Protein AF-A0A376Y5V0-F1 (afdb_monomer_lite)

Structure (mmCIF, N/CA/C/O backbone):
data_AF-A0A376Y5V0-F1
#
_entry.id   AF-A0A376Y5V0-F1
#
loop_
_atom_site.group_PDB
_atom_site.id
_atom_site.type_symbol
_atom_site.label_atom_id
_atom_site.label_alt_id
_atom_site.label_comp_id
_atom_site.label_asym_id
_atom_site.label_entity_id
_atom_site.label_seq_id
_atom_site.pdbx_PDB_ins_code
_atom_site.Cartn_x
_atom_site.Cartn_y
_atom_site.Cartn_z
_atom_site.occupancy
_atom_site.B_iso_or_equiv
_atom_site.auth_seq_id
_atom_site.auth_comp_id
_atom_site.auth_asym_id
_atom_site.auth_atom_id
_atom_site.pdbx_PDB_model_num
ATOM 1 N N . MET A 1 1 ? -28.216 -8.212 6.896 1.00 52.38 1 MET A N 1
ATOM 2 C CA . MET A 1 1 ? -26.825 -8.625 6.598 1.00 52.38 1 MET A CA 1
ATOM 3 C C . MET A 1 1 ? -26.675 -9.446 5.298 1.00 52.38 1 MET A C 1
ATOM 5 O O . MET A 1 1 ? -25.561 -9.556 4.817 1.00 52.38 1 MET A O 1
ATOM 9 N N . ILE A 1 2 ? -27.758 -9.952 4.674 1.00 58.16 2 ILE A N 1
ATOM 10 C CA . ILE A 1 2 ? -27.709 -10.877 3.510 1.00 58.16 2 ILE A CA 1
ATOM 11 C C . ILE A 1 2 ? -27.680 -10.172 2.126 1.00 58.16 2 ILE A C 1
ATOM 13 O O . ILE A 1 2 ? -27.242 -10.762 1.147 1.00 58.16 2 ILE A O 1
ATOM 17 N N . LYS A 1 3 ? -28.071 -8.892 2.012 1.00 62.06 3 LYS A N 1
ATOM 18 C CA . LYS A 1 3 ? -28.196 -8.199 0.705 1.00 62.06 3 LYS A CA 1
ATOM 19 C C . LYS A 1 3 ? -26.886 -8.013 -0.081 1.00 62.06 3 LYS A C 1
ATOM 21 O O . LYS A 1 3 ? -26.940 -7.923 -1.300 1.00 62.06 3 LYS A O 1
ATOM 26 N N . ASN A 1 4 ? -25.730 -7.990 0.587 1.00 74.38 4 ASN A N 1
ATOM 27 C CA . ASN A 1 4 ? -24.438 -7.729 -0.067 1.00 74.38 4 ASN A CA 1
ATOM 28 C C . ASN A 1 4 ? -23.647 -9.012 -0.371 1.00 74.38 4 ASN A C 1
ATOM 30 O O . ASN A 1 4 ? -22.600 -8.941 -1.009 1.00 74.38 4 ASN A O 1
ATOM 34 N N . LEU A 1 5 ? -24.133 -10.181 0.067 1.00 79.00 5 LEU A N 1
ATOM 35 C CA . LEU A 1 5 ? -23.497 -11.471 -0.207 1.00 79.00 5 LEU A CA 1
ATOM 36 C C . LEU A 1 5 ? -23.255 -11.726 -1.707 1.00 79.00 5 LEU A C 1
ATOM 38 O O . LEU A 1 5 ? -22.128 -12.079 -2.046 1.00 79.00 5 LEU A O 1
ATOM 42 N N . PRO A 1 6 ? -24.229 -11.507 -2.618 1.00 83.75 6 PRO A N 1
ATOM 43 C CA . PRO A 1 6 ? -24.003 -11.765 -4.040 1.00 83.75 6 PRO A CA 1
ATOM 44 C C . PRO A 1 6 ? -22.926 -10.851 -4.635 1.00 83.75 6 PRO A C 1
ATOM 46 O O . PRO A 1 6 ? -22.134 -11.299 -5.454 1.00 83.75 6 PRO A O 1
ATOM 49 N N . GLN A 1 7 ? -22.833 -9.596 -4.181 1.00 83.44 7 GLN A N 1
ATOM 50 C CA . GLN A 1 7 ? -21.782 -8.671 -4.619 1.00 83.44 7 GLN A CA 1
ATOM 51 C C . GLN A 1 7 ? -20.401 -9.098 -4.114 1.00 83.44 7 GLN A C 1
ATOM 53 O O . GLN A 1 7 ? -19.433 -9.040 -4.862 1.00 83.44 7 GLN A O 1
ATOM 58 N N . ILE A 1 8 ? -20.308 -9.556 -2.861 1.00 81.88 8 ILE A N 1
ATOM 59 C CA . ILE A 1 8 ? -19.053 -10.062 -2.290 1.00 81.88 8 ILE A CA 1
ATOM 60 C C . ILE A 1 8 ? -18.588 -11.298 -3.064 1.00 81.88 8 ILE A C 1
ATOM 62 O O . ILE A 1 8 ? -17.424 -11.371 -3.446 1.00 81.88 8 ILE A O 1
ATOM 66 N N . VAL A 1 9 ? -19.489 -12.247 -3.329 1.00 86.06 9 VAL A N 1
ATOM 67 C CA . VAL A 1 9 ? -19.171 -13.454 -4.103 1.00 86.06 9 VAL A CA 1
ATOM 68 C C . VAL A 1 9 ? -18.741 -13.085 -5.522 1.00 86.06 9 VAL A C 1
ATOM 70 O O . VAL A 1 9 ? -17.706 -13.562 -5.974 1.00 86.06 9 VAL A O 1
ATOM 73 N N . LEU A 1 10 ? -19.462 -12.177 -6.188 1.00 88.06 10 LEU A N 1
ATOM 74 C CA . LEU A 1 10 ? -19.106 -11.711 -7.528 1.00 88.06 10 LEU A CA 1
ATOM 75 C C . LEU A 1 10 ? -17.705 -11.088 -7.562 1.00 88.06 10 LEU A C 1
ATOM 77 O O . LEU A 1 10 ? -16.908 -11.446 -8.419 1.00 88.06 10 LEU A O 1
ATOM 81 N N . LEU A 1 11 ? -17.377 -10.202 -6.617 1.00 85.69 11 LEU A N 1
ATOM 82 C CA . LEU A 1 11 ? -16.057 -9.567 -6.547 1.00 85.69 11 LEU A CA 1
ATOM 83 C C . LEU A 1 11 ? -14.933 -10.581 -6.302 1.00 85.69 11 LEU A C 1
ATOM 85 O O . LEU A 1 11 ? -13.867 -10.455 -6.897 1.00 85.69 11 LEU A O 1
ATOM 89 N N . ASN A 1 12 ? -15.170 -11.603 -5.475 1.00 86.44 12 ASN A N 1
ATOM 90 C CA . ASN A 1 12 ? -14.199 -12.679 -5.265 1.00 86.44 12 ASN A CA 1
ATOM 91 C C . ASN A 1 12 ? -14.027 -13.542 -6.523 1.00 86.44 12 ASN A C 1
ATOM 93 O O . ASN A 1 12 ? -12.897 -13.869 -6.871 1.00 86.44 12 ASN A O 1
ATOM 97 N N . ILE A 1 13 ? -15.115 -13.870 -7.230 1.00 88.50 13 ILE A N 1
ATOM 98 C CA . ILE A 1 13 ? -15.054 -14.614 -8.499 1.00 88.50 13 ILE A CA 1
ATOM 99 C C . ILE A 1 13 ? -14.297 -13.805 -9.551 1.00 88.50 13 ILE A C 1
ATOM 101 O O . ILE A 1 13 ? -13.434 -14.356 -10.223 1.00 88.50 13 ILE A O 1
ATOM 105 N N . VAL A 1 14 ? -14.573 -12.505 -9.672 1.00 87.81 14 VAL A N 1
ATOM 106 C CA . VAL A 1 14 ? -13.859 -11.613 -10.597 1.00 87.81 14 VAL A CA 1
ATOM 107 C C . VAL A 1 14 ? -12.377 -11.533 -10.235 1.00 87.81 14 VAL A C 1
ATOM 109 O O . VAL A 1 14 ? -11.536 -11.662 -11.118 1.00 87.81 14 VAL A O 1
ATOM 112 N N . GLY A 1 15 ? -12.043 -11.381 -8.951 1.00 82.19 15 GLY A N 1
ATOM 113 C CA . GLY A 1 15 ? -10.654 -11.377 -8.487 1.00 82.19 15 GLY A CA 1
ATOM 114 C C . GLY A 1 15 ? -9.932 -12.694 -8.782 1.00 82.19 15 GLY A C 1
ATOM 115 O O . GLY A 1 15 ? -8.805 -12.681 -9.271 1.00 82.19 15 GLY A O 1
ATOM 116 N N . LEU A 1 16 ? -10.597 -13.829 -8.558 1.00 84.75 16 LEU A N 1
ATOM 117 C CA . LEU A 1 16 ? -10.055 -15.149 -8.870 1.00 84.75 16 LEU A CA 1
ATOM 118 C C . LEU A 1 16 ? -9.886 -15.342 -10.381 1.00 84.75 16 LEU A C 1
ATOM 120 O O . LEU A 1 16 ? -8.850 -15.827 -10.817 1.00 84.75 16 LEU A O 1
ATOM 124 N N . ALA A 1 17 ? -10.869 -14.933 -11.182 1.00 84.69 17 ALA A N 1
ATOM 125 C CA . ALA A 1 17 ? -10.801 -15.006 -12.636 1.00 84.69 17 ALA A CA 1
ATOM 126 C C . ALA A 1 17 ? -9.653 -14.148 -13.183 1.00 84.69 17 ALA A C 1
ATOM 128 O O . ALA A 1 17 ? -8.903 -14.619 -14.033 1.00 84.69 17 ALA A O 1
ATOM 129 N N . LEU A 1 18 ? -9.464 -12.934 -12.654 1.00 84.31 18 LEU A N 1
ATOM 130 C CA . LEU A 1 18 ? -8.342 -12.064 -13.006 1.00 84.31 18 LEU A CA 1
ATOM 131 C C . LEU A 1 18 ? -7.006 -12.730 -12.649 1.00 84.31 18 LEU A C 1
ATOM 133 O O . LEU A 1 18 ? -6.134 -12.845 -13.508 1.00 84.31 18 LEU A O 1
ATOM 137 N N . PHE A 1 19 ? -6.872 -13.235 -11.419 1.00 79.81 19 PHE A N 1
ATOM 138 C CA . PHE A 1 19 ? -5.666 -13.929 -10.966 1.00 79.81 19 PHE A CA 1
ATOM 139 C C . PHE A 1 19 ? -5.343 -15.148 -11.840 1.00 79.81 19 PHE A C 1
ATOM 141 O O . PHE A 1 19 ? -4.220 -15.290 -12.315 1.00 79.81 19 PHE A O 1
ATOM 148 N N . LEU A 1 20 ? -6.332 -15.999 -12.117 1.00 80.06 20 LEU A N 1
ATOM 149 C CA . LEU A 1 20 ? -6.159 -17.192 -12.945 1.00 80.06 20 LEU A CA 1
ATOM 150 C C . LEU A 1 20 ? -5.883 -16.849 -14.415 1.00 80.06 20 LEU A C 1
ATOM 152 O O . LEU A 1 20 ? -5.096 -17.546 -15.052 1.00 80.06 20 LEU A O 1
ATOM 156 N N . SER A 1 21 ? -6.459 -15.761 -14.941 1.00 80.69 21 SER A N 1
ATOM 157 C CA . SER A 1 21 ? -6.176 -15.281 -16.302 1.00 80.69 21 SER A CA 1
ATOM 158 C C . SER A 1 21 ? -4.718 -14.866 -16.492 1.00 80.69 21 SER A C 1
ATOM 160 O O . SER A 1 21 ? -4.204 -14.936 -17.603 1.00 80.69 21 SER A O 1
ATOM 162 N N . TRP A 1 22 ? -4.056 -14.446 -15.414 1.00 74.38 22 TRP A N 1
ATOM 163 C CA . TRP A 1 22 ? -2.639 -14.101 -15.406 1.00 74.38 22 TRP A CA 1
ATOM 164 C C . TRP A 1 22 ? -1.744 -15.297 -15.043 1.00 74.38 22 TRP A C 1
ATOM 166 O O . TRP A 1 22 ? -0.650 -15.437 -15.586 1.00 74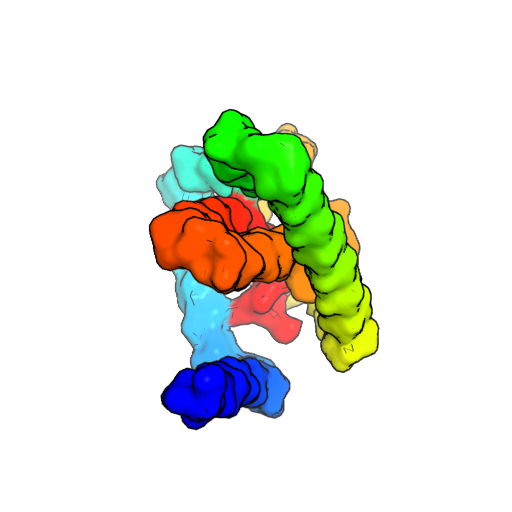.38 22 TRP A O 1
ATOM 176 N N . TYR A 1 23 ? -2.206 -16.175 -14.146 1.00 74.12 23 TYR A N 1
ATOM 177 C CA . TYR A 1 23 ? -1.402 -17.262 -13.580 1.00 74.12 23 TYR A CA 1
ATOM 178 C C . TYR A 1 23 ? -1.352 -18.537 -14.438 1.00 74.12 23 TYR A C 1
ATOM 180 O O . TYR A 1 23 ? -0.320 -19.198 -14.482 1.00 74.12 23 TYR A O 1
ATOM 188 N N . ILE A 1 24 ? -2.455 -18.911 -15.095 1.00 72.94 24 ILE A N 1
ATOM 189 C CA . ILE A 1 24 ? -2.557 -20.172 -15.855 1.00 72.94 24 ILE A CA 1
ATOM 190 C C . ILE A 1 24 ? -1.787 -20.141 -17.190 1.00 72.94 24 ILE A C 1
ATOM 192 O O . ILE A 1 24 ? -1.183 -21.161 -17.536 1.00 72.94 24 ILE A O 1
ATOM 196 N N . PRO A 1 25 ? -1.811 -19.052 -17.988 1.00 74.19 25 PRO A N 1
ATOM 197 C CA . PRO A 1 25 ? -1.153 -19.056 -19.290 1.00 74.19 25 PRO A CA 1
ATOM 198 C C . PRO A 1 25 ? 0.368 -19.186 -19.182 1.00 74.19 25 PRO A C 1
ATOM 200 O O . PRO A 1 25 ? 1.011 -18.517 -18.372 1.00 74.19 25 PRO A O 1
ATOM 203 N N . VAL A 1 26 ? 0.954 -19.994 -20.068 1.00 66.38 26 VAL A N 1
ATOM 204 C CA . VAL A 1 26 ? 2.411 -20.074 -20.239 1.00 66.38 26 VAL A CA 1
ATOM 205 C C . VAL A 1 26 ? 2.943 -18.676 -20.582 1.00 66.38 26 VAL A C 1
ATOM 207 O O . VAL A 1 26 ? 2.419 -18.021 -21.484 1.00 66.38 26 VAL A O 1
ATOM 210 N N . ASN A 1 27 ? 3.961 -18.213 -19.851 1.00 62.16 27 ASN A N 1
ATOM 211 C CA . ASN A 1 27 ? 4.548 -16.871 -19.972 1.00 62.16 27 ASN A CA 1
ATOM 212 C C . ASN A 1 27 ? 3.538 -15.717 -19.802 1.00 62.16 27 ASN A C 1
ATOM 214 O O . ASN A 1 27 ? 3.664 -14.704 -20.477 1.00 62.16 27 ASN A O 1
ATOM 218 N N . HIS A 1 28 ? 2.505 -15.869 -18.964 1.00 66.81 28 HIS A N 1
ATOM 219 C CA . HIS A 1 28 ? 1.471 -14.846 -18.712 1.00 66.81 28 HIS A CA 1
ATOM 220 C C . HIS A 1 28 ? 0.595 -14.457 -19.919 1.00 66.81 28 HIS A C 1
ATOM 222 O O . HIS A 1 28 ? -0.292 -13.609 -19.794 1.00 66.81 28 HIS A O 1
ATOM 228 N N . GLY A 1 29 ? 0.767 -15.118 -21.070 1.00 75.88 29 GLY A N 1
ATOM 229 C CA . GLY A 1 29 ? -0.105 -15.007 -22.239 1.00 75.88 29 GLY A CA 1
ATOM 230 C C . GLY A 1 29 ? -0.345 -13.564 -22.689 1.00 75.88 29 GLY A C 1
ATOM 231 O O . GLY A 1 29 ? 0.573 -12.875 -23.120 1.00 75.88 29 GLY A O 1
ATOM 232 N N . PHE A 1 30 ? -1.600 -13.118 -22.596 1.00 76.38 30 PHE A N 1
ATOM 233 C CA . PHE A 1 30 ? -2.049 -11.781 -23.004 1.00 76.38 30 PHE A CA 1
ATOM 234 C C . PHE A 1 30 ? -1.394 -10.633 -22.217 1.00 76.38 30 PHE A C 1
ATOM 236 O O . PHE A 1 30 ? -1.273 -9.529 -22.742 1.00 76.38 30 PHE A O 1
ATOM 243 N N . TRP A 1 31 ? -0.970 -10.879 -20.976 1.00 74.50 31 TRP A N 1
ATOM 244 C CA . TRP A 1 31 ? -0.418 -9.841 -20.104 1.00 74.50 31 TRP A CA 1
ATOM 245 C C . TRP A 1 31 ? 1.031 -9.483 -20.454 1.00 74.50 31 TRP A C 1
ATOM 247 O O . TRP A 1 31 ? 1.404 -8.320 -20.366 1.00 74.50 31 TRP A O 1
ATOM 257 N N . LEU A 1 32 ? 1.811 -10.441 -20.964 1.00 73.06 32 LEU A N 1
ATOM 258 C CA . LEU A 1 32 ? 3.229 -10.261 -21.291 1.00 73.06 32 LEU A CA 1
ATOM 259 C C . LEU A 1 32 ? 3.541 -9.078 -22.232 1.00 73.06 32 LEU A C 1
ATOM 261 O O . LEU A 1 32 ? 4.442 -8.307 -21.910 1.00 73.06 32 LEU A O 1
ATOM 265 N N . PRO A 1 33 ? 2.858 -8.891 -23.381 1.00 74.31 33 PRO A N 1
ATOM 266 C CA . PRO A 1 33 ? 3.137 -7.747 -24.251 1.00 74.31 33 PRO A CA 1
ATOM 267 C C . PRO A 1 33 ? 2.779 -6.407 -23.596 1.00 74.31 33 PRO A C 1
ATOM 269 O O . PRO A 1 33 ? 3.519 -5.444 -23.749 1.00 74.31 33 PRO A O 1
ATOM 272 N N . ILE A 1 34 ? 1.695 -6.352 -22.816 1.00 75.50 34 ILE A N 1
ATOM 273 C CA . ILE A 1 34 ? 1.289 -5.144 -22.081 1.00 75.50 34 ILE A CA 1
ATOM 274 C C . ILE A 1 34 ? 2.358 -4.787 -21.043 1.00 75.50 34 ILE A C 1
ATOM 276 O O . ILE A 1 34 ? 2.785 -3.638 -20.942 1.00 75.50 34 ILE A O 1
ATOM 280 N N . ASP A 1 35 ? 2.812 -5.793 -20.305 1.00 68.88 35 ASP A N 1
ATOM 281 C CA . ASP A 1 35 ? 3.829 -5.669 -19.271 1.00 68.88 35 ASP A CA 1
ATOM 282 C C . ASP A 1 35 ? 5.176 -5.203 -19.863 1.00 68.88 35 ASP A C 1
ATOM 284 O O . ASP A 1 35 ? 5.823 -4.296 -19.327 1.00 68.88 35 ASP A O 1
ATOM 288 N N . ALA A 1 36 ? 5.565 -5.758 -21.015 1.00 68.94 36 ALA A N 1
ATOM 289 C CA . ALA A 1 36 ? 6.771 -5.373 -21.742 1.00 68.94 36 ALA A CA 1
ATOM 290 C C . ALA A 1 36 ? 6.694 -3.944 -22.307 1.00 68.94 36 ALA A C 1
ATOM 292 O O . ALA A 1 36 ? 7.648 -3.179 -22.162 1.00 68.94 36 ALA A O 1
ATOM 293 N N . ASP A 1 37 ? 5.570 -3.548 -22.905 1.00 73.75 37 ASP A N 1
ATOM 294 C CA . ASP A 1 37 ? 5.390 -2.201 -23.461 1.00 73.75 37 ASP A CA 1
ATOM 295 C C . ASP A 1 37 ? 5.453 -1.125 -22.371 1.00 73.75 37 ASP A C 1
ATOM 297 O O . ASP A 1 37 ? 6.117 -0.096 -22.533 1.00 73.75 37 ASP A O 1
ATOM 301 N N . ILE A 1 38 ? 4.819 -1.384 -21.222 1.00 73.81 38 ILE A N 1
ATOM 302 C CA . ILE A 1 38 ? 4.912 -0.518 -20.043 1.00 73.81 38 ILE A CA 1
ATOM 303 C C . ILE A 1 38 ? 6.373 -0.414 -19.585 1.00 73.81 38 ILE A C 1
ATOM 305 O O . ILE A 1 38 ? 6.857 0.690 -19.318 1.00 73.81 38 ILE A O 1
ATOM 309 N N . PHE A 1 39 ? 7.096 -1.538 -19.536 1.00 66.69 39 PHE A N 1
ATOM 310 C CA . PHE A 1 39 ? 8.507 -1.554 -19.156 1.00 66.69 39 PHE A CA 1
ATOM 311 C C . PHE A 1 39 ? 9.367 -0.703 -20.095 1.00 66.69 39 PHE A C 1
ATOM 313 O O . PHE A 1 39 ? 10.085 0.183 -19.626 1.00 66.69 39 PHE A O 1
ATOM 320 N N . TYR A 1 40 ? 9.283 -0.920 -21.407 1.00 67.75 40 TYR A N 1
ATOM 321 C CA . TYR A 1 40 ? 10.092 -0.177 -22.372 1.00 67.75 40 TYR A CA 1
ATOM 322 C C . TYR A 1 40 ? 9.756 1.316 -22.380 1.00 67.75 40 TYR A C 1
ATOM 324 O O . TYR A 1 40 ? 10.672 2.140 -22.446 1.00 67.75 40 TYR A O 1
ATOM 332 N N . PHE A 1 41 ? 8.478 1.679 -22.227 1.00 74.12 41 PHE A N 1
ATOM 333 C CA . PHE A 1 41 ? 8.051 3.073 -22.122 1.00 74.12 41 PHE A CA 1
ATOM 334 C C . PHE A 1 41 ? 8.735 3.793 -20.953 1.00 74.12 41 PHE A C 1
ATOM 336 O O . PHE A 1 41 ? 9.339 4.852 -21.137 1.00 74.12 41 PHE A O 1
ATOM 343 N N . PHE A 1 42 ? 8.692 3.216 -19.748 1.00 68.88 42 PHE A N 1
ATOM 344 C CA . PHE A 1 42 ? 9.330 3.831 -18.583 1.00 68.88 42 PHE A CA 1
ATOM 345 C C . PHE A 1 42 ? 10.860 3.725 -18.624 1.00 68.88 42 PHE A C 1
ATOM 347 O O . PHE A 1 42 ? 11.536 4.664 -18.198 1.00 68.88 42 PHE A O 1
ATOM 354 N N . ASN A 1 43 ? 11.424 2.646 -19.180 1.00 67.19 43 ASN A N 1
ATOM 355 C CA . ASN A 1 43 ? 12.874 2.479 -19.295 1.00 67.19 43 ASN A CA 1
ATOM 356 C C . ASN A 1 43 ? 13.505 3.531 -20.221 1.00 67.19 43 ASN A C 1
ATOM 358 O O . ASN A 1 43 ? 14.533 4.109 -19.873 1.00 67.19 43 ASN A O 1
ATOM 362 N N . GLN A 1 44 ? 12.859 3.862 -21.342 1.00 71.69 44 GLN A N 1
ATOM 363 C CA . GLN A 1 44 ? 13.311 4.953 -22.213 1.00 71.69 44 GLN A CA 1
ATOM 364 C C . GLN A 1 44 ? 13.245 6.314 -21.500 1.00 71.69 44 GLN A C 1
ATOM 366 O O . GLN A 1 44 ? 14.183 7.111 -21.578 1.00 71.69 44 GLN A O 1
ATOM 371 N N . LYS A 1 45 ? 12.192 6.560 -20.708 1.00 70.06 45 LYS A N 1
ATOM 372 C CA . LYS A 1 45 ? 12.033 7.814 -19.950 1.00 70.06 45 LYS A CA 1
ATOM 373 C C . LYS A 1 45 ? 13.094 8.027 -18.867 1.00 70.06 45 LYS A C 1
ATOM 375 O O . LYS A 1 45 ? 13.364 9.181 -18.527 1.00 70.06 45 LYS A O 1
ATOM 380 N N . LEU A 1 46 ? 13.720 6.961 -18.354 1.00 64.06 46 LEU A N 1
ATOM 381 C CA . LEU A 1 46 ? 14.851 7.063 -17.416 1.00 64.06 46 LEU A CA 1
ATOM 382 C C . LEU A 1 46 ? 16.060 7.767 -18.038 1.00 64.06 46 LEU A C 1
ATOM 384 O O . LEU A 1 46 ? 16.748 8.514 -17.346 1.00 64.06 46 LEU A O 1
ATOM 388 N N . VAL A 1 47 ? 16.303 7.555 -19.333 1.00 64.12 47 VAL A N 1
ATOM 389 C CA . VAL A 1 47 ? 17.437 8.153 -20.051 1.00 64.12 47 VAL A CA 1
ATOM 390 C C . VAL A 1 47 ? 17.091 9.552 -20.563 1.00 64.12 47 VAL A C 1
ATOM 392 O O . VAL A 1 47 ? 17.935 10.447 -20.550 1.00 64.12 47 VAL A O 1
ATOM 395 N N . GLU A 1 48 ? 15.838 9.774 -20.964 1.00 71.75 48 GLU A N 1
ATOM 396 C CA . GLU A 1 48 ? 15.388 11.059 -21.511 1.00 71.75 48 GLU A CA 1
ATOM 397 C C . GLU A 1 48 ? 15.272 12.175 -20.460 1.00 71.75 48 GLU A C 1
ATOM 399 O O . GLU A 1 48 ? 15.441 13.351 -20.786 1.00 71.75 48 GLU A O 1
ATOM 404 N N . SER A 1 49 ? 14.973 11.843 -19.198 1.00 71.38 49 SER A N 1
ATOM 405 C CA . SER A 1 49 ? 14.698 12.842 -18.162 1.00 71.38 49 SER A CA 1
ATOM 406 C C . SER A 1 49 ? 15.517 12.613 -16.899 1.00 71.38 49 SER A C 1
ATOM 408 O O . SER A 1 49 ? 15.232 11.730 -16.091 1.00 71.38 49 SER A O 1
ATOM 410 N N . LYS A 1 50 ? 16.474 13.516 -16.650 1.00 69.25 50 LYS A N 1
ATOM 411 C CA . LYS A 1 50 ? 17.222 13.557 -15.382 1.00 69.25 50 LYS A CA 1
ATOM 412 C C . LYS A 1 50 ? 16.304 13.741 -14.170 1.00 69.25 50 LYS A C 1
ATOM 414 O O . LYS A 1 50 ? 16.595 13.202 -13.109 1.00 69.25 50 LYS A O 1
ATOM 419 N N . ALA A 1 51 ? 15.201 14.479 -14.316 1.00 70.81 51 ALA A N 1
ATOM 420 C CA . ALA A 1 51 ? 14.228 14.662 -13.240 1.00 70.81 51 ALA A CA 1
ATOM 421 C C . ALA A 1 51 ? 13.495 13.353 -12.916 1.00 70.81 51 ALA A C 1
ATOM 423 O O . ALA A 1 51 ? 13.310 13.030 -11.746 1.00 70.81 51 ALA A O 1
ATOM 424 N N . PHE A 1 52 ? 13.131 12.577 -13.942 1.00 66.81 52 PHE A N 1
ATOM 425 C CA . PHE A 1 52 ? 12.526 11.261 -13.759 1.00 66.81 52 PHE A CA 1
ATOM 426 C C . PHE A 1 52 ? 13.525 10.275 -13.145 1.00 66.81 52 PHE A C 1
ATOM 428 O O . PHE A 1 52 ? 13.188 9.606 -12.178 1.00 66.81 52 PHE A O 1
ATOM 435 N N . LEU A 1 53 ? 14.779 10.265 -13.609 1.00 65.75 53 LEU A N 1
ATOM 436 C CA . LEU A 1 53 ? 15.854 9.451 -13.035 1.00 65.75 53 LEU A CA 1
ATOM 437 C C . LEU A 1 53 ? 16.071 9.730 -11.536 1.00 65.75 53 LEU A C 1
ATOM 439 O O . LEU A 1 53 ? 16.138 8.798 -10.738 1.00 65.75 53 LEU A O 1
ATOM 443 N N . TRP A 1 54 ? 16.143 11.006 -11.141 1.00 64.31 54 TRP A N 1
ATOM 444 C CA . TRP A 1 54 ? 16.281 11.398 -9.734 1.00 64.31 54 TRP A CA 1
ATOM 445 C C . TRP A 1 54 ? 15.045 11.065 -8.900 1.00 64.31 54 TRP A C 1
ATOM 447 O O . TRP A 1 54 ? 15.194 10.636 -7.757 1.00 64.31 54 TRP A O 1
ATOM 457 N N . LEU A 1 55 ? 13.843 11.229 -9.463 1.00 67.44 55 LEU A N 1
ATOM 458 C CA . LEU A 1 55 ? 12.604 10.796 -8.821 1.00 67.44 55 LEU A CA 1
ATOM 459 C C . LEU A 1 55 ? 12.677 9.296 -8.543 1.00 67.44 55 LEU A C 1
ATOM 461 O O . LEU A 1 55 ? 12.549 8.915 -7.385 1.00 67.44 55 LEU A O 1
ATOM 465 N N . VAL A 1 56 ? 12.984 8.484 -9.562 1.00 64.69 56 VAL A N 1
ATOM 466 C CA . VAL A 1 56 ? 13.115 7.026 -9.448 1.00 64.69 56 VAL A CA 1
ATOM 467 C C . VAL A 1 56 ? 14.159 6.632 -8.399 1.00 64.69 56 VAL A C 1
ATOM 469 O O . VAL A 1 56 ? 13.875 5.798 -7.538 1.00 64.69 56 VAL A O 1
ATOM 472 N N . ALA A 1 57 ? 15.336 7.260 -8.409 1.00 63.53 57 ALA A N 1
ATOM 473 C CA . ALA A 1 57 ? 16.399 6.987 -7.443 1.00 63.53 57 ALA A CA 1
ATOM 474 C C . ALA A 1 57 ? 16.001 7.342 -5.997 1.00 63.53 57 ALA A C 1
ATOM 476 O O . ALA A 1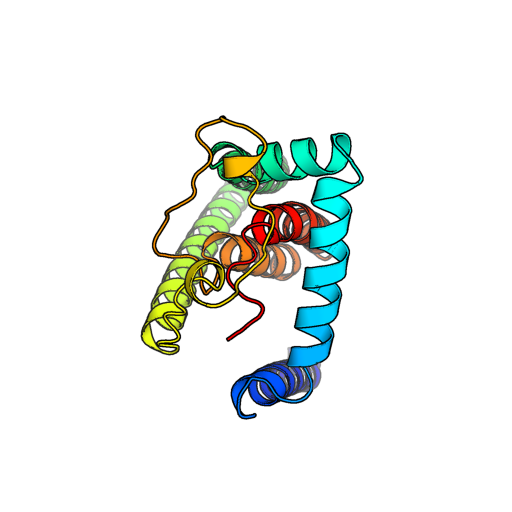 57 ? 16.309 6.590 -5.071 1.00 63.53 57 ALA A O 1
ATOM 477 N N . LEU A 1 58 ? 15.292 8.458 -5.792 1.00 63.09 58 LEU A N 1
ATOM 478 C CA . LEU A 1 58 ? 14.805 8.876 -4.475 1.00 63.09 58 LEU A CA 1
ATOM 479 C C . LEU A 1 58 ? 13.705 7.939 -3.957 1.00 63.09 58 LEU A C 1
ATOM 481 O O . LEU A 1 58 ? 13.709 7.566 -2.784 1.00 63.09 58 LEU A O 1
ATOM 485 N N . THR A 1 59 ? 12.789 7.542 -4.839 1.00 60.94 59 THR A N 1
ATOM 486 C CA . THR A 1 59 ? 11.689 6.620 -4.537 1.00 60.94 59 THR A CA 1
ATOM 487 C C . THR A 1 59 ? 12.144 5.185 -4.282 1.00 60.94 59 THR A C 1
ATOM 489 O O . THR A 1 59 ? 11.494 4.466 -3.529 1.00 60.94 59 THR A O 1
ATOM 492 N N . ASN A 1 60 ? 13.284 4.778 -4.849 1.00 61.09 60 ASN A N 1
ATOM 493 C CA . ASN A 1 60 ? 13.879 3.450 -4.669 1.00 61.09 60 ASN A CA 1
ATOM 494 C C . ASN A 1 60 ? 14.820 3.369 -3.442 1.00 61.09 60 ASN A C 1
ATOM 496 O O . ASN A 1 60 ? 15.709 2.519 -3.356 1.00 61.09 60 ASN A O 1
ATOM 500 N N . ASN A 1 61 ? 14.671 4.284 -2.480 1.00 60.12 61 ASN A N 1
ATOM 501 C CA . ASN A 1 61 ? 15.428 4.273 -1.233 1.00 60.12 61 ASN A CA 1
ATOM 502 C C . ASN A 1 61 ? 14.610 3.609 -0.116 1.00 60.12 61 ASN A C 1
ATOM 504 O O . ASN A 1 61 ? 13.463 3.972 0.117 1.00 60.12 61 ASN A O 1
ATOM 508 N N . ARG A 1 62 ? 15.234 2.719 0.668 1.00 58.06 62 ARG A N 1
ATOM 509 C CA . ARG A 1 62 ? 14.630 2.065 1.846 1.00 58.06 62 ARG A CA 1
ATOM 510 C C . ARG A 1 62 ? 14.062 3.055 2.876 1.00 58.06 62 ARG A C 1
ATOM 512 O O . ARG A 1 62 ? 13.168 2.716 3.645 1.00 58.06 62 ARG A O 1
ATOM 519 N N . ALA A 1 63 ? 14.577 4.284 2.917 1.00 60.41 63 ALA A N 1
ATOM 520 C CA . ALA A 1 63 ? 14.017 5.352 3.745 1.00 60.41 63 ALA A CA 1
ATOM 521 C C . ALA A 1 63 ? 12.608 5.785 3.285 1.00 60.41 63 ALA A C 1
ATOM 523 O O . ALA A 1 63 ? 11.774 6.135 4.120 1.00 60.41 63 ALA A O 1
ATOM 524 N N . PHE A 1 64 ? 12.325 5.709 1.980 1.00 64.94 64 PHE A N 1
ATOM 525 C CA . PHE A 1 64 ? 11.017 6.007 1.397 1.00 64.94 64 PHE A CA 1
ATOM 526 C C . PHE A 1 64 ? 9.958 4.973 1.814 1.00 64.94 64 PHE A C 1
ATOM 528 O O . PHE A 1 64 ? 8.802 5.330 2.048 1.00 64.94 64 PHE A O 1
ATOM 535 N N . ASP A 1 65 ? 10.365 3.722 2.057 1.00 66.00 65 ASP A N 1
ATOM 536 C CA . ASP A 1 65 ? 9.495 2.696 2.652 1.00 66.00 65 ASP A CA 1
ATOM 537 C C . ASP A 1 65 ? 9.022 3.121 4.052 1.00 66.00 65 ASP A C 1
ATOM 539 O O . ASP A 1 65 ? 7.849 2.971 4.401 1.00 66.00 65 ASP A O 1
ATOM 543 N N . GLY A 1 66 ? 9.906 3.746 4.837 1.00 71.19 66 GLY A N 1
ATOM 544 C CA . GLY A 1 66 ? 9.569 4.332 6.136 1.00 71.19 66 GLY A CA 1
ATOM 545 C C . GLY A 1 66 ? 8.551 5.473 6.034 1.00 71.19 66 GLY A C 1
ATOM 546 O O . GLY A 1 66 ? 7.679 5.598 6.895 1.00 71.19 66 GLY A O 1
ATOM 547 N N . CYS A 1 67 ? 8.592 6.267 4.959 1.00 78.38 67 CYS A N 1
ATOM 548 C CA . CYS A 1 67 ? 7.606 7.321 4.715 1.00 78.38 67 CYS A CA 1
ATOM 549 C C . CYS A 1 67 ? 6.192 6.756 4.525 1.00 78.38 67 CYS A C 1
ATOM 551 O O . CYS A 1 67 ? 5.232 7.364 5.002 1.00 78.38 67 CYS A O 1
ATOM 553 N N . SER A 1 68 ? 6.053 5.584 3.898 1.00 77.62 68 SER A N 1
ATOM 554 C CA . SER A 1 68 ? 4.749 4.927 3.731 1.00 77.62 68 SER A CA 1
ATOM 555 C C . SER A 1 68 ? 4.147 4.493 5.077 1.00 77.62 68 SER A C 1
ATOM 557 O O . SER A 1 68 ? 2.982 4.781 5.358 1.00 77.62 68 SER A O 1
ATOM 559 N N . LEU A 1 69 ? 4.963 3.916 5.971 1.00 80.94 69 LEU A N 1
ATOM 560 C CA . LEU A 1 69 ? 4.551 3.545 7.329 1.00 80.94 69 LEU A CA 1
ATOM 561 C C . LEU A 1 69 ? 4.172 4.770 8.163 1.00 80.94 69 LEU A C 1
ATOM 563 O O . LEU A 1 69 ? 3.172 4.743 8.882 1.00 80.94 69 LEU A O 1
ATOM 567 N N . LEU A 1 70 ? 4.933 5.861 8.042 1.00 85.12 70 LEU A N 1
ATOM 568 C CA . LEU A 1 70 ? 4.591 7.130 8.681 1.00 85.12 70 LEU A CA 1
ATOM 569 C C . LEU A 1 70 ? 3.260 7.674 8.154 1.00 85.12 70 LEU A C 1
ATOM 571 O O . LEU A 1 70 ? 2.426 8.091 8.952 1.00 85.12 70 LEU A O 1
ATOM 575 N N . ALA A 1 71 ? 3.017 7.628 6.841 1.00 87.00 71 ALA A N 1
ATOM 576 C CA . ALA A 1 71 ? 1.757 8.071 6.244 1.00 87.00 71 ALA A CA 1
ATOM 577 C C . ALA A 1 71 ? 0.556 7.251 6.749 1.00 87.00 71 ALA A C 1
ATOM 579 O O . ALA A 1 71 ? -0.460 7.824 7.152 1.00 87.00 71 ALA A O 1
ATOM 580 N N . MET A 1 72 ? 0.690 5.923 6.807 1.00 88.38 72 MET A N 1
ATOM 581 C CA . MET A 1 72 ? -0.321 5.032 7.389 1.00 88.38 72 MET A CA 1
ATOM 582 C C . MET A 1 72 ? -0.567 5.357 8.868 1.00 88.38 72 MET A C 1
ATOM 584 O O . MET A 1 72 ? -1.714 5.515 9.294 1.00 88.38 72 MET A O 1
ATOM 588 N N . GLY A 1 73 ? 0.512 5.501 9.643 1.00 88.56 73 GLY A N 1
ATOM 589 C CA . GLY A 1 73 ? 0.465 5.821 11.065 1.00 88.56 73 GLY A CA 1
ATOM 590 C C . GLY A 1 73 ? -0.198 7.168 11.340 1.00 88.56 73 GLY A C 1
ATOM 591 O O . GLY A 1 73 ? -1.046 7.255 12.224 1.00 88.56 73 GLY A O 1
ATOM 592 N N . MET A 1 74 ? 0.108 8.201 10.550 1.00 91.81 74 MET A N 1
ATOM 593 C CA . MET A 1 74 ? -0.524 9.520 10.648 1.00 91.81 74 MET A CA 1
ATOM 594 C C . MET A 1 74 ? -2.020 9.463 10.336 1.00 91.81 74 MET A C 1
ATOM 596 O O . MET A 1 74 ? -2.813 10.075 11.054 1.00 91.81 74 MET A O 1
ATOM 600 N N . LEU A 1 75 ? -2.428 8.697 9.317 1.00 90.50 75 LEU A N 1
ATOM 601 C CA . LEU A 1 75 ? -3.845 8.517 9.002 1.00 90.50 75 LEU A CA 1
ATOM 602 C C . LEU A 1 75 ? -4.582 7.849 10.172 1.00 90.50 75 LEU A C 1
ATOM 604 O O . LEU A 1 75 ? -5.621 8.345 10.607 1.00 90.50 75 LEU A O 1
ATOM 608 N N . MET A 1 76 ? -4.020 6.773 10.733 1.00 91.19 76 MET A N 1
ATOM 609 C CA . MET A 1 76 ? -4.592 6.096 11.903 1.00 91.19 76 MET A CA 1
ATOM 610 C C . MET A 1 76 ? -4.601 6.983 13.153 1.00 91.19 76 MET A C 1
ATOM 612 O O . MET A 1 76 ? -5.591 6.999 13.887 1.00 91.19 76 MET A O 1
ATOM 616 N N . LEU A 1 77 ? -3.538 7.759 13.379 1.00 90.69 77 LEU A N 1
ATOM 617 C CA . LEU A 1 77 ? -3.441 8.711 14.483 1.00 90.69 77 LEU A CA 1
ATOM 618 C C . LEU A 1 77 ? -4.512 9.802 14.367 1.00 90.69 77 LEU A C 1
ATOM 620 O O . LEU A 1 77 ? -5.130 10.161 15.367 1.00 90.69 77 LEU A O 1
ATOM 624 N N . GLY A 1 78 ? -4.796 10.276 13.151 1.00 91.31 78 GLY A N 1
ATOM 625 C CA . GLY A 1 78 ? -5.863 11.239 12.886 1.00 91.31 78 GLY A CA 1
ATOM 626 C C . GLY A 1 78 ? -7.250 10.742 13.311 1.00 91.31 78 GLY A C 1
ATOM 627 O O . GLY A 1 78 ? -8.057 11.533 13.801 1.00 91.31 78 GLY A O 1
ATOM 628 N N . PHE A 1 79 ? -7.522 9.439 13.184 1.00 91.19 79 PHE A N 1
ATOM 629 C CA . PHE A 1 79 ? -8.736 8.824 13.732 1.00 91.19 79 PHE A CA 1
ATOM 630 C C . PHE A 1 79 ? -8.647 8.618 15.246 1.00 91.19 79 PHE A C 1
ATOM 632 O O . PHE A 1 79 ? -9.607 8.886 15.961 1.00 91.19 79 PHE A O 1
ATOM 639 N N . TRP A 1 80 ? -7.488 8.196 15.750 1.00 91.88 80 TRP A N 1
ATOM 640 C CA . TRP A 1 80 ? -7.271 7.947 17.174 1.00 91.88 80 TRP A CA 1
ATOM 641 C C . TRP A 1 80 ? -7.445 9.207 18.035 1.00 91.88 80 TRP A C 1
ATOM 643 O O . TRP A 1 80 ? -8.078 9.153 19.091 1.00 91.88 80 TRP A O 1
ATOM 653 N N . LEU A 1 81 ? -6.938 10.355 17.574 1.00 91.56 81 LEU A N 1
ATOM 654 C CA . LEU A 1 81 ? -7.032 11.632 18.290 1.00 91.56 81 LEU A CA 1
ATOM 655 C C . LEU A 1 81 ? -8.483 12.103 18.468 1.00 91.56 81 LEU A C 1
ATOM 657 O O . LEU A 1 81 ? -8.792 12.725 19.482 1.00 91.56 81 LEU A O 1
ATOM 661 N N . LYS A 1 82 ? -9.368 11.767 17.521 1.00 90.56 82 LYS A N 1
ATOM 662 C CA . LYS A 1 82 ? -10.792 12.145 17.524 1.00 90.56 82 LYS A CA 1
ATOM 663 C C . LYS A 1 82 ? -11.671 11.239 18.393 1.00 90.56 82 LYS A C 1
ATOM 665 O O . LYS A 1 82 ? -12.835 11.558 18.604 1.00 90.56 82 LYS A O 1
ATOM 670 N N . GLU A 1 83 ? -11.137 10.121 18.878 1.00 91.06 83 GLU A N 1
ATOM 671 C CA . GLU A 1 83 ? -11.898 9.087 19.581 1.00 91.06 83 GLU A CA 1
ATOM 672 C C . GLU A 1 83 ? -11.731 9.121 21.105 1.00 91.06 83 GLU A C 1
ATOM 674 O O . GLU A 1 83 ? -10.709 9.561 21.642 1.00 91.06 83 GLU A O 1
ATOM 679 N N . ASN A 1 84 ? -12.724 8.566 21.806 1.00 91.38 84 ASN A N 1
ATOM 680 C CA . ASN A 1 84 ? -12.712 8.374 23.262 1.00 91.38 84 ASN A CA 1
ATOM 681 C C . ASN A 1 84 ? -11.863 7.155 23.669 1.00 91.38 84 ASN A C 1
ATOM 683 O O . ASN A 1 84 ? -11.506 6.326 22.833 1.00 91.38 84 ASN A O 1
ATOM 687 N N . ALA A 1 85 ? -11.574 6.974 24.966 1.00 88.75 85 ALA A N 1
ATOM 688 C CA . ALA A 1 85 ? -10.728 5.871 25.453 1.00 88.75 85 ALA A CA 1
ATOM 689 C C . ALA A 1 85 ? -11.133 4.461 24.941 1.00 88.75 85 ALA A C 1
ATOM 691 O O . ALA A 1 85 ? -10.239 3.708 24.541 1.00 88.75 85 ALA A O 1
ATOM 692 N N . PRO A 1 86 ? -12.429 4.087 24.857 1.00 90.38 86 PRO A N 1
ATOM 693 C CA . PRO A 1 86 ? -12.834 2.820 24.243 1.00 90.38 86 PRO A CA 1
ATOM 694 C C . PRO A 1 86 ? -12.602 2.771 22.723 1.00 90.38 86 PRO A C 1
ATOM 696 O O . PRO A 1 86 ? -12.164 1.744 22.206 1.00 90.38 86 PRO A O 1
ATOM 699 N N . GLY A 1 87 ? -12.858 3.870 22.003 1.00 88.75 87 GLY A N 1
ATOM 700 C CA . GLY A 1 87 ? -12.637 3.979 20.554 1.00 88.75 87 GLY A CA 1
ATOM 701 C C . GLY A 1 87 ? -11.155 3.892 20.188 1.00 88.75 87 GLY A C 1
ATOM 702 O O . GLY A 1 87 ? -10.766 3.123 19.313 1.00 88.75 87 GLY A O 1
ATOM 703 N N . ARG A 1 88 ? -10.299 4.560 20.965 1.00 91.38 88 ARG A N 1
ATOM 704 C CA . ARG A 1 88 ? -8.835 4.482 20.868 1.00 91.38 88 ARG A CA 1
ATOM 705 C C . ARG A 1 88 ? -8.315 3.051 20.994 1.00 91.38 88 ARG A C 1
ATOM 707 O O . ARG A 1 88 ? -7.505 2.626 20.174 1.00 91.38 88 ARG A O 1
ATOM 714 N N . ARG A 1 89 ? -8.814 2.280 21.971 1.00 90.62 89 ARG A N 1
ATOM 715 C CA . ARG A 1 89 ? -8.465 0.852 22.122 1.00 90.62 89 ARG A CA 1
ATOM 716 C C . ARG A 1 89 ? -8.886 0.035 20.902 1.00 90.62 89 ARG A C 1
ATOM 718 O O . ARG A 1 89 ? -8.108 -0.791 20.438 1.00 90.62 89 ARG A O 1
ATOM 725 N N . ARG A 1 90 ? -10.081 0.285 20.353 1.00 89.50 90 ARG A N 1
ATOM 726 C CA . ARG A 1 90 ? -10.559 -0.397 19.137 1.00 89.50 90 ARG A CA 1
ATOM 727 C C . ARG A 1 90 ? -9.653 -0.125 17.940 1.00 89.50 90 ARG A C 1
ATOM 729 O O . ARG A 1 90 ? -9.303 -1.072 17.250 1.00 89.50 90 ARG A O 1
ATOM 736 N N . ILE A 1 91 ? -9.237 1.123 17.728 1.00 91.94 91 ILE A N 1
ATOM 737 C CA . ILE A 1 91 ? -8.334 1.495 16.626 1.00 91.94 91 ILE A CA 1
ATOM 738 C C . ILE A 1 91 ? -6.986 0.777 16.754 1.00 91.94 91 ILE A C 1
ATOM 740 O O . ILE A 1 91 ? -6.488 0.239 15.768 1.00 91.94 91 ILE A O 1
ATOM 744 N N . VAL A 1 92 ? -6.424 0.707 17.965 1.00 91.06 92 VAL A N 1
ATOM 745 C CA . VAL A 1 92 ? -5.171 -0.026 18.217 1.00 91.06 92 VAL A CA 1
ATOM 746 C C . VAL A 1 92 ? -5.332 -1.520 17.927 1.00 91.06 92 VAL A C 1
ATOM 748 O O . VAL A 1 92 ? -4.503 -2.097 17.230 1.00 91.06 92 VAL A O 1
ATOM 751 N N . ILE A 1 93 ? -6.418 -2.142 18.399 1.00 92.44 93 ILE A N 1
ATOM 752 C CA . ILE A 1 93 ? -6.705 -3.560 18.130 1.00 92.44 93 ILE A CA 1
ATOM 753 C C . ILE A 1 93 ? -6.888 -3.799 16.627 1.00 92.44 93 ILE A C 1
ATOM 755 O O . ILE A 1 93 ? -6.344 -4.764 16.102 1.00 92.44 93 ILE A O 1
ATOM 759 N N . MET A 1 94 ? -7.602 -2.919 15.917 1.00 91.12 94 MET A N 1
ATOM 760 C CA . MET A 1 94 ? -7.756 -3.013 14.461 1.00 91.12 94 MET A CA 1
ATOM 761 C C . MET A 1 94 ? -6.408 -2.923 13.744 1.00 91.12 94 MET A C 1
ATOM 763 O O . MET A 1 94 ? -6.156 -3.727 12.852 1.00 91.12 94 MET A O 1
ATOM 767 N N . GLY A 1 95 ? -5.534 -1.999 14.154 1.00 88.81 95 GLY A N 1
ATOM 768 C CA . GLY A 1 95 ? -4.176 -1.898 13.616 1.00 88.81 95 GLY A CA 1
ATOM 769 C C . GLY A 1 95 ? -3.363 -3.168 13.851 1.00 88.81 95 GLY A C 1
ATOM 770 O O . GLY A 1 95 ? -2.713 -3.663 12.937 1.00 88.81 95 GLY A O 1
ATOM 771 N N . LEU A 1 96 ? -3.457 -3.753 15.045 1.00 89.94 96 LEU A N 1
ATOM 772 C CA . LEU A 1 96 ? -2.771 -5.000 15.377 1.00 89.94 96 LEU A CA 1
ATOM 773 C C . LEU A 1 96 ? -3.304 -6.188 14.562 1.00 89.94 96 LEU A C 1
ATOM 775 O O . LEU A 1 96 ? -2.519 -6.949 14.004 1.00 89.94 96 LEU A O 1
ATOM 779 N N . VAL A 1 97 ? -4.627 -6.326 14.437 1.00 93.31 97 VAL A N 1
ATOM 780 C CA . VAL A 1 97 ? -5.261 -7.368 13.609 1.00 93.31 97 VAL A CA 1
ATOM 781 C C . VAL A 1 97 ? -4.872 -7.210 12.143 1.00 93.31 97 VAL A C 1
ATOM 783 O O . VAL A 1 97 ? -4.579 -8.200 11.477 1.00 93.31 97 VAL A O 1
ATOM 786 N N . MET A 1 98 ? -4.834 -5.979 11.639 1.00 92.38 98 MET A N 1
ATOM 787 C CA . MET A 1 98 ? -4.391 -5.687 10.282 1.00 92.38 98 MET A CA 1
ATOM 788 C C . MET A 1 98 ? -2.934 -6.105 10.067 1.00 92.38 98 MET A C 1
ATOM 790 O O . MET A 1 98 ? -2.654 -6.779 9.081 1.00 92.38 98 MET A O 1
ATOM 794 N N . LEU A 1 99 ? -2.023 -5.760 10.985 1.00 86.88 99 LEU A N 1
ATOM 795 C CA . LEU A 1 99 ? -0.617 -6.166 10.898 1.00 86.88 99 LEU A CA 1
ATOM 796 C C . LEU A 1 99 ? -0.476 -7.690 10.911 1.00 86.88 99 LEU A C 1
ATOM 798 O O . LEU A 1 99 ? 0.199 -8.240 10.048 1.00 86.88 99 LEU A O 1
ATOM 802 N N . LEU A 1 100 ? -1.161 -8.382 11.826 1.00 88.06 100 LEU A N 1
ATOM 803 C CA . LEU A 1 100 ? -1.173 -9.848 11.855 1.00 88.06 100 LEU A CA 1
ATOM 804 C C . LEU A 1 100 ? -1.710 -10.440 10.548 1.00 88.06 100 LEU A C 1
ATOM 806 O O . LEU A 1 100 ? -1.118 -11.371 10.012 1.00 88.06 100 LEU A O 1
ATOM 810 N N . THR A 1 101 ? -2.796 -9.878 10.012 1.00 86.88 101 THR A N 1
ATOM 811 C CA . THR A 1 101 ? -3.378 -10.303 8.730 1.00 86.88 101 THR A CA 1
ATOM 812 C C . THR A 1 101 ? -2.376 -10.117 7.597 1.00 86.88 101 THR A C 1
ATOM 814 O O . THR A 1 101 ? -2.197 -11.020 6.787 1.00 86.88 101 THR A O 1
ATOM 817 N N . ALA A 1 102 ? -1.683 -8.978 7.564 1.00 82.94 102 ALA A N 1
ATOM 818 C CA . ALA 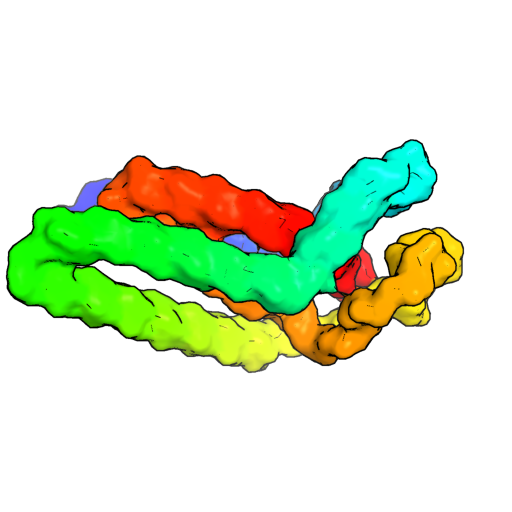A 1 102 ? -0.668 -8.694 6.563 1.00 82.94 102 ALA A CA 1
ATOM 819 C C . ALA A 1 102 ? 0.509 -9.668 6.639 1.00 82.94 102 ALA A C 1
ATOM 821 O O . ALA A 1 102 ? 0.904 -10.201 5.609 1.00 82.94 102 ALA A O 1
ATOM 822 N N . VAL A 1 103 ? 1.016 -9.969 7.840 1.00 82.81 103 VAL A N 1
ATOM 823 C CA . VAL A 1 103 ? 2.087 -10.961 8.011 1.00 82.81 103 VAL A CA 1
ATOM 824 C C . VAL A 1 103 ? 1.621 -12.346 7.573 1.00 82.81 103 VAL A C 1
ATOM 826 O O . VAL A 1 103 ? 2.301 -12.986 6.783 1.00 82.81 103 VAL A O 1
ATOM 829 N N . VAL A 1 104 ? 0.459 -12.812 8.034 1.00 85.19 104 VAL A N 1
ATOM 830 C CA . VAL A 1 104 ? -0.045 -14.148 7.680 1.00 85.19 104 VAL A CA 1
ATOM 831 C C . VAL A 1 104 ? -0.253 -14.279 6.174 1.00 85.19 104 VAL A C 1
ATOM 833 O O . VAL A 1 104 ? 0.206 -15.255 5.587 1.00 85.19 104 VAL A O 1
ATOM 836 N N . LEU A 1 105 ? -0.896 -13.299 5.535 1.00 82.38 105 LEU A N 1
ATOM 837 C CA . LEU A 1 105 ? -1.091 -13.311 4.086 1.00 82.38 105 LEU A CA 1
ATOM 838 C C . LEU A 1 105 ? 0.238 -13.233 3.333 1.00 82.38 105 LEU A C 1
ATOM 840 O O . LEU A 1 105 ? 0.380 -13.919 2.326 1.00 82.38 105 LEU A O 1
ATOM 844 N N . ASN A 1 106 ? 1.217 -12.477 3.840 1.00 76.75 106 ASN A N 1
ATOM 845 C CA . ASN A 1 106 ? 2.545 -12.424 3.238 1.00 76.75 106 ASN A CA 1
ATOM 846 C C . ASN A 1 106 ? 3.250 -13.778 3.278 1.00 76.75 106 ASN A C 1
ATOM 848 O O . ASN A 1 106 ? 3.672 -14.293 2.245 1.00 76.75 106 ASN A O 1
ATOM 852 N N . GLN A 1 107 ? 3.294 -14.402 4.455 1.00 77.56 107 GLN A N 1
ATOM 853 C CA . GLN A 1 107 ? 3.919 -15.710 4.623 1.00 77.56 107 GLN A CA 1
ATOM 854 C C . GLN A 1 107 ? 3.210 -16.782 3.788 1.00 77.56 107 GLN A C 1
ATOM 856 O O . GLN A 1 107 ? 3.871 -17.609 3.165 1.00 77.56 107 GLN A O 1
ATOM 861 N N . LEU A 1 108 ? 1.873 -16.767 3.742 1.00 77.44 108 LEU A N 1
ATOM 862 C CA . LEU A 1 108 ? 1.097 -17.692 2.914 1.00 77.44 108 LEU A CA 1
ATOM 863 C C . LEU A 1 108 ? 1.321 -17.446 1.422 1.00 77.44 108 LEU A C 1
ATOM 865 O O . LEU A 1 108 ? 1.469 -18.408 0.678 1.00 77.44 108 LEU A O 1
ATOM 869 N N . GLY A 1 109 ? 1.387 -16.187 0.984 1.00 70.12 109 GLY A N 1
ATOM 870 C CA . GLY A 1 109 ? 1.698 -15.832 -0.398 1.00 70.12 109 GLY A CA 1
ATOM 871 C C . GLY A 1 109 ? 3.065 -16.364 -0.820 1.00 70.12 109 GLY A C 1
ATOM 872 O O . GLY A 1 109 ? 3.166 -17.052 -1.832 1.00 70.12 109 GLY A O 1
ATOM 873 N N . GLN A 1 110 ? 4.093 -16.136 -0.001 1.00 67.38 110 GLN A N 1
ATOM 874 C CA . GLN A 1 110 ? 5.445 -16.643 -0.248 1.00 67.38 110 GLN A CA 1
ATOM 875 C C . GLN A 1 110 ? 5.527 -18.181 -0.202 1.00 67.38 110 GLN A C 1
ATOM 877 O O . GLN A 1 110 ? 6.292 -18.781 -0.955 1.00 67.38 110 GLN A O 1
ATOM 882 N N . ALA A 1 111 ? 4.748 -18.834 0.666 1.00 69.38 111 ALA A N 1
ATOM 883 C CA . ALA A 1 111 ? 4.759 -20.290 0.819 1.00 69.38 111 ALA A CA 1
ATOM 884 C C . ALA A 1 111 ? 3.961 -21.032 -0.269 1.00 69.38 111 ALA A C 1
ATOM 886 O O . ALA A 1 111 ? 4.372 -22.107 -0.701 1.00 69.38 111 ALA A O 1
ATOM 887 N N . LEU A 1 112 ? 2.816 -20.488 -0.695 1.00 64.44 112 LEU A N 1
ATOM 888 C CA . LEU A 1 112 ? 1.898 -21.129 -1.647 1.00 64.44 112 LEU A CA 1
ATOM 889 C C . LEU A 1 112 ? 2.216 -20.791 -3.105 1.00 64.44 112 LEU A C 1
ATOM 891 O O . LEU A 1 112 ? 1.872 -21.564 -3.996 1.00 64.44 112 LEU A O 1
ATOM 895 N N . ILE A 1 113 ? 2.868 -19.654 -3.354 1.00 57.53 113 ILE A N 1
ATOM 896 C CA . ILE A 1 113 ? 3.272 -19.210 -4.687 1.00 57.53 113 ILE A CA 1
ATOM 897 C C . ILE A 1 113 ? 4.808 -19.209 -4.721 1.00 57.53 113 ILE A C 1
ATOM 899 O O . ILE A 1 113 ? 5.426 -18.167 -4.504 1.00 57.53 113 ILE A O 1
ATOM 903 N N . PRO A 1 114 ? 5.462 -20.358 -4.994 1.00 48.44 114 PRO A N 1
ATOM 904 C CA . PRO A 1 114 ? 6.919 -20.469 -5.051 1.00 48.44 114 PRO A CA 1
ATOM 905 C C . PRO A 1 114 ? 7.457 -19.901 -6.373 1.00 48.44 114 PRO A C 1
ATOM 907 O O . PRO A 1 114 ? 8.230 -20.533 -7.087 1.00 48.44 114 PRO A O 1
ATOM 910 N N . VAL A 1 115 ? 7.038 -18.691 -6.728 1.00 48.81 115 VAL A N 1
ATOM 911 C CA . VAL A 1 115 ? 7.533 -17.956 -7.888 1.00 48.81 115 VAL A CA 1
ATOM 912 C C . VAL A 1 115 ? 8.707 -17.102 -7.407 1.00 48.81 115 VAL A C 1
ATOM 914 O O . VAL A 1 115 ? 8.629 -15.882 -7.298 1.00 48.81 115 VAL A O 1
ATOM 917 N N . LYS A 1 116 ? 9.823 -17.762 -7.068 1.00 43.62 116 LYS A N 1
ATOM 918 C CA . LYS A 1 116 ? 11.112 -17.086 -6.867 1.00 43.62 116 LYS A CA 1
ATOM 919 C C . LYS A 1 116 ? 11.662 -16.696 -8.238 1.00 43.62 116 LYS A C 1
ATOM 921 O O . LYS A 1 116 ? 12.423 -17.449 -8.838 1.00 43.62 116 LYS A O 1
ATOM 926 N N . ARG A 1 117 ? 11.244 -15.540 -8.757 1.00 45.28 117 ARG A N 1
ATOM 927 C CA . ARG A 1 117 ? 11.776 -15.001 -10.017 1.00 45.28 117 ARG A CA 1
ATOM 928 C C . ARG A 1 117 ? 13.175 -14.447 -9.776 1.00 45.28 117 ARG A C 1
ATOM 930 O O . ARG A 1 117 ? 13.369 -13.564 -8.943 1.00 45.28 117 ARG A O 1
ATOM 937 N N . ALA A 1 118 ? 14.155 -14.978 -10.499 1.00 39.28 118 ALA A N 1
ATOM 938 C CA . ALA A 1 118 ? 15.444 -14.318 -10.646 1.00 39.28 118 ALA A CA 1
ATOM 939 C C . ALA A 1 118 ? 15.264 -13.051 -11.503 1.00 39.28 118 ALA A C 1
ATOM 941 O O . ALA A 1 118 ? 14.469 -13.042 -12.439 1.00 39.28 118 ALA A O 1
ATOM 942 N N . SER A 1 119 ? 15.980 -11.979 -11.152 1.00 39.22 119 SER A N 1
ATOM 943 C CA . SER A 1 119 ? 15.817 -10.649 -11.753 1.00 39.22 119 SER A CA 1
ATOM 944 C C . SER A 1 119 ? 16.065 -10.647 -13.275 1.00 39.22 119 SER A C 1
ATOM 946 O O . SER A 1 119 ? 17.058 -11.237 -13.708 1.00 39.22 119 SER A O 1
ATOM 948 N N . PRO A 1 120 ? 15.282 -9.905 -14.085 1.00 37.19 120 PRO A N 1
ATOM 949 C CA . PRO A 1 120 ? 15.494 -9.791 -15.535 1.00 37.19 120 PRO A CA 1
ATOM 950 C C . PRO A 1 120 ? 16.815 -9.094 -15.922 1.00 37.19 120 PRO A C 1
ATOM 952 O O . PRO A 1 120 ? 17.276 -9.175 -17.057 1.00 37.19 120 PRO A O 1
ATOM 955 N N . THR A 1 121 ? 17.494 -8.470 -14.956 1.00 37.84 121 THR A N 1
ATOM 956 C CA . THR A 1 121 ? 18.874 -7.964 -15.074 1.00 37.84 121 THR A CA 1
ATOM 957 C C . THR A 1 121 ? 19.913 -9.077 -15.314 1.00 37.84 121 THR A C 1
ATOM 959 O O . THR A 1 121 ? 21.074 -8.777 -15.586 1.00 37.84 121 THR A O 1
ATOM 962 N N . LEU A 1 122 ? 19.525 -10.352 -15.182 1.00 38.72 122 LEU A N 1
ATOM 963 C CA . LEU A 1 122 ? 20.343 -11.528 -15.499 1.00 38.72 122 LEU A CA 1
ATOM 964 C C . LEU A 1 122 ? 19.986 -12.179 -16.849 1.00 38.72 122 LEU A C 1
ATOM 966 O O . LEU A 1 122 ? 20.697 -13.092 -17.259 1.00 38.72 122 LEU A O 1
ATOM 970 N N . THR A 1 123 ? 18.917 -11.750 -17.532 1.00 38.91 123 THR A N 1
ATOM 971 C CA . THR A 1 123 ? 18.404 -12.432 -18.740 1.00 38.91 123 THR A CA 1
ATOM 972 C C . THR A 1 123 ? 18.282 -11.555 -19.986 1.00 38.91 123 THR A C 1
ATOM 974 O O . THR A 1 123 ? 18.263 -12.110 -21.081 1.00 38.91 123 THR A O 1
ATOM 977 N N . PHE A 1 124 ? 18.263 -10.224 -19.871 1.00 39.69 124 PHE A N 1
ATOM 978 C CA . PHE A 1 124 ? 18.258 -9.324 -21.031 1.00 39.69 124 PHE A CA 1
ATOM 979 C C . PHE A 1 124 ? 19.614 -8.636 -21.223 1.00 39.69 124 PHE A C 1
ATOM 981 O O . PHE A 1 124 ? 20.156 -8.032 -20.296 1.00 39.69 124 PHE A O 1
ATOM 988 N N . THR A 1 125 ? 20.151 -8.709 -22.440 1.00 35.75 125 THR A N 1
ATOM 989 C CA . THR A 1 125 ? 21.231 -7.836 -22.914 1.00 35.75 125 THR A CA 1
ATOM 990 C C . THR A 1 125 ? 20.626 -6.475 -23.290 1.00 35.75 125 THR A C 1
ATOM 992 O O . THR A 1 125 ? 19.558 -6.447 -23.894 1.00 35.75 125 THR A O 1
ATOM 995 N N . ASP A 1 126 ? 21.284 -5.372 -22.913 1.00 45.50 126 ASP A N 1
ATOM 996 C CA . ASP A 1 126 ? 20.927 -3.967 -23.222 1.00 45.50 126 ASP A CA 1
ATOM 997 C C . ASP A 1 126 ? 19.816 -3.296 -22.373 1.00 45.50 126 ASP A C 1
ATOM 999 O O . ASP A 1 126 ? 18.827 -2.789 -22.899 1.00 45.50 126 ASP A O 1
ATOM 1003 N N . ILE A 1 127 ? 19.990 -3.216 -21.043 1.00 52.19 127 ILE A N 1
ATOM 1004 C CA . ILE A 1 127 ? 19.115 -2.420 -20.150 1.00 52.19 127 ILE A CA 1
ATOM 1005 C C . ILE A 1 127 ? 19.912 -1.327 -19.428 1.00 52.19 127 ILE A C 1
ATOM 1007 O O . ILE A 1 127 ? 20.944 -1.607 -18.823 1.00 52.19 127 ILE A O 1
ATOM 1011 N N . ASN A 1 128 ? 19.373 -0.103 -19.405 1.00 51.75 128 ASN A N 1
ATOM 1012 C CA . ASN A 1 128 ? 19.918 1.017 -18.633 1.00 51.75 128 ASN A CA 1
ATOM 1013 C C . ASN A 1 128 ? 19.694 0.806 -17.128 1.00 51.75 128 ASN A C 1
ATOM 1015 O O . ASN A 1 128 ? 18.552 0.826 -16.656 1.00 51.75 128 ASN A O 1
ATOM 1019 N N . ARG A 1 129 ? 20.775 0.623 -16.362 1.00 54.00 129 ARG A N 1
ATOM 1020 C CA . ARG A 1 129 ? 20.716 0.487 -14.899 1.00 54.00 129 ARG A CA 1
ATOM 1021 C C . ARG A 1 129 ? 20.974 1.832 -14.231 1.00 54.00 129 ARG A C 1
ATOM 1023 O O . ARG A 1 129 ? 21.943 2.522 -14.533 1.00 54.00 129 ARG A O 1
ATOM 1030 N N . VAL A 1 130 ? 20.121 2.195 -13.275 1.00 49.34 130 VAL A N 1
ATOM 1031 C CA . VAL A 1 130 ? 20.255 3.451 -12.513 1.00 49.34 130 VAL A CA 1
ATOM 1032 C C . VAL A 1 130 ? 21.584 3.497 -11.743 1.00 49.34 130 VAL A C 1
ATOM 1034 O O . VAL A 1 130 ? 22.183 4.563 -11.630 1.00 49.34 130 VAL A O 1
ATOM 1037 N N . SER A 1 131 ? 22.084 2.343 -11.297 1.00 47.44 131 SER A N 1
ATOM 1038 C CA . SER A 1 131 ? 23.375 2.179 -10.621 1.00 47.44 131 SER A CA 1
ATOM 1039 C C . SER A 1 131 ? 24.601 2.370 -11.517 1.00 47.44 131 SER A C 1
ATOM 1041 O O . SER A 1 131 ? 25.658 2.758 -11.024 1.00 47.44 131 SER A O 1
ATOM 1043 N N . GLU A 1 132 ? 24.472 2.143 -12.826 1.00 50.09 132 GLU A N 1
ATOM 1044 C CA . GLU A 1 132 ? 25.525 2.432 -13.809 1.00 50.09 132 GLU A CA 1
ATOM 1045 C C . GLU A 1 132 ? 25.543 3.9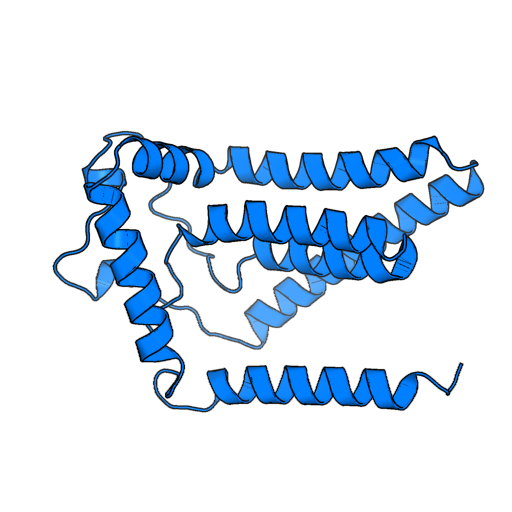22 -14.193 1.00 50.09 132 GLU A C 1
ATOM 1047 O O . GLU A 1 132 ? 26.593 4.466 -14.529 1.00 50.09 132 GLU A O 1
ATOM 1052 N N . LEU A 1 133 ? 24.393 4.602 -14.106 1.00 51.12 133 LEU A N 1
ATOM 1053 C CA . LEU A 1 133 ? 24.218 6.004 -14.513 1.00 51.12 133 LEU A CA 1
ATOM 1054 C C . LEU A 1 133 ? 24.478 7.021 -13.394 1.00 51.12 133 LEU A C 1
ATOM 1056 O O . LEU A 1 133 ? 24.893 8.151 -13.654 1.00 51.12 133 LEU A O 1
ATOM 1060 N N . LEU A 1 134 ? 24.219 6.647 -12.147 1.00 44.66 134 LEU A N 1
ATOM 1061 C CA . LEU A 1 134 ? 24.454 7.462 -10.964 1.00 44.66 134 LEU A CA 1
ATOM 1062 C C . LEU A 1 134 ? 25.222 6.574 -9.997 1.00 44.66 134 LEU A C 1
ATOM 1064 O O . LEU A 1 134 ? 24.638 5.670 -9.411 1.00 44.66 134 LEU A O 1
ATOM 1068 N N . SER A 1 135 ? 26.520 6.825 -9.825 1.00 47.22 135 SER A N 1
ATOM 1069 C CA . SER A 1 135 ? 27.418 6.146 -8.879 1.00 47.22 135 SER A CA 1
ATOM 1070 C C . SER A 1 135 ? 27.051 6.445 -7.412 1.00 47.22 135 SER A C 1
ATOM 1072 O O . SER A 1 135 ? 27.866 6.907 -6.615 1.00 47.22 135 SER A O 1
ATOM 1074 N N . VAL A 1 136 ? 25.782 6.256 -7.073 1.00 44.38 136 VAL A N 1
ATOM 1075 C CA . VAL A 1 136 ? 25.164 6.383 -5.764 1.00 44.38 136 VAL A CA 1
ATOM 1076 C C . VAL A 1 136 ? 24.852 4.952 -5.333 1.00 44.38 136 VAL A C 1
ATOM 1078 O O . VAL A 1 136 ? 24.239 4.222 -6.115 1.00 44.38 136 VAL A O 1
ATOM 1081 N N . PRO A 1 137 ? 25.247 4.525 -4.122 1.00 40.06 137 PRO A N 1
ATOM 1082 C CA . PRO A 1 137 ? 24.959 3.188 -3.619 1.00 40.06 137 PRO A CA 1
ATOM 1083 C C . PRO A 1 137 ? 23.446 3.041 -3.420 1.00 40.06 137 PRO A C 1
ATOM 1085 O O . PRO A 1 137 ? 22.895 3.315 -2.357 1.00 40.06 137 PRO A O 1
ATOM 1088 N N . THR A 1 138 ? 22.764 2.652 -4.487 1.00 44.31 138 THR A N 1
ATOM 1089 C CA . THR A 1 138 ? 21.354 2.289 -4.514 1.00 44.31 138 THR A CA 1
ATOM 1090 C C . THR A 1 138 ? 21.268 0.768 -4.543 1.00 44.31 138 THR A C 1
ATOM 1092 O O . THR A 1 138 ? 22.195 0.073 -4.955 1.00 44.31 138 THR A O 1
ATOM 1095 N N . LYS A 1 139 ? 20.216 0.233 -3.930 1.00 44.19 139 LYS A N 1
ATOM 1096 C CA . LYS A 1 139 ? 20.147 -1.145 -3.440 1.00 44.19 139 LYS A CA 1
ATOM 1097 C C . LYS A 1 139 ? 19.922 -2.138 -4.592 1.00 44.19 139 LYS A C 1
ATOM 1099 O O . LYS A 1 139 ? 18.843 -2.701 -4.735 1.00 44.19 139 LYS A O 1
ATOM 1104 N N . ASP A 1 140 ? 20.967 -2.408 -5.365 1.00 43.47 140 ASP A N 1
ATOM 1105 C CA . ASP A 1 140 ? 20.951 -3.351 -6.494 1.00 43.47 140 ASP A CA 1
ATOM 1106 C C . ASP A 1 140 ? 20.797 -4.828 -6.094 1.00 43.47 140 ASP A C 1
ATOM 1108 O O . ASP A 1 140 ? 20.667 -5.699 -6.951 1.00 43.47 140 ASP A O 1
ATOM 1112 N N . ALA A 1 141 ? 20.743 -5.148 -4.799 1.00 39.25 141 ALA A N 1
ATOM 1113 C CA . ALA A 1 141 ? 20.495 -6.508 -4.344 1.00 39.25 141 ALA A CA 1
ATOM 1114 C C . ALA A 1 141 ? 19.681 -6.535 -3.043 1.00 39.25 141 ALA A C 1
ATOM 1116 O O . ALA A 1 141 ? 20.209 -6.353 -1.946 1.00 39.25 141 ALA A O 1
ATOM 1117 N N . SER A 1 142 ? 18.388 -6.846 -3.145 1.00 36.19 142 SER A N 1
ATOM 1118 C CA . SER A 1 142 ? 17.682 -7.536 -2.065 1.00 36.19 142 SER A CA 1
ATOM 1119 C C . SER A 1 142 ? 16.859 -8.686 -2.630 1.00 36.19 142 SER A C 1
ATOM 1121 O O . SER A 1 142 ? 16.137 -8.532 -3.607 1.00 36.19 142 SER A O 1
ATOM 1123 N N . ARG A 1 143 ? 17.037 -9.854 -2.013 1.00 36.53 143 ARG A N 1
ATOM 1124 C CA . ARG A 1 143 ? 16.618 -11.188 -2.462 1.00 36.53 143 ARG A CA 1
ATOM 1125 C C . ARG A 1 143 ? 15.109 -11.476 -2.401 1.00 36.53 143 ARG A C 1
ATOM 1127 O O . ARG A 1 143 ? 14.743 -12.599 -2.715 1.00 36.53 143 ARG A O 1
ATOM 1134 N N . ASP A 1 144 ? 14.259 -10.506 -2.066 1.00 36.72 144 ASP A N 1
ATOM 1135 C CA . ASP A 1 144 ? 12.857 -10.759 -1.691 1.00 36.72 144 ASP A CA 1
ATOM 1136 C C . ASP A 1 144 ? 11.901 -9.711 -2.288 1.00 36.72 144 ASP A C 1
ATOM 1138 O O . ASP A 1 144 ? 11.318 -8.900 -1.574 1.00 36.72 144 ASP A O 1
ATOM 1142 N N . SER A 1 145 ? 11.772 -9.682 -3.618 1.00 40.62 145 SER A N 1
ATOM 1143 C CA . SER A 1 145 ? 10.953 -8.669 -4.311 1.00 40.62 145 SER A CA 1
ATOM 1144 C C . SER A 1 145 ? 9.642 -9.180 -4.895 1.00 40.62 145 SER A C 1
ATOM 1146 O O . SER A 1 145 ? 8.956 -8.393 -5.538 1.00 40.62 145 SER A O 1
ATOM 1148 N N . PHE A 1 146 ? 9.237 -10.436 -4.674 1.00 35.25 146 PHE A N 1
ATOM 1149 C CA . PHE A 1 146 ? 7.860 -10.824 -4.992 1.00 35.25 146 PHE A CA 1
ATOM 1150 C C . PHE A 1 146 ? 7.305 -11.959 -4.119 1.00 35.25 146 PHE A C 1
ATOM 1152 O O . PHE A 1 146 ? 8.024 -12.937 -3.901 1.00 35.25 146 PHE A O 1
ATOM 1159 N N . PRO A 1 147 ? 6.031 -11.863 -3.673 1.00 44.28 147 PRO A N 1
ATOM 1160 C CA . PRO A 1 147 ? 5.104 -10.736 -3.858 1.00 44.28 147 PRO A CA 1
ATOM 1161 C C . PRO A 1 147 ? 5.537 -9.539 -3.004 1.00 44.28 147 PRO A C 1
ATOM 1163 O O . PRO A 1 147 ? 5.933 -9.724 -1.865 1.00 44.28 147 PRO A O 1
ATOM 1166 N N . GLY A 1 148 ? 5.539 -8.329 -3.577 1.00 51.00 148 GLY A N 1
ATOM 1167 C CA . GLY A 1 148 ? 6.136 -7.143 -2.952 1.00 51.00 148 GLY A CA 1
ATOM 1168 C C . GLY A 1 148 ? 5.620 -6.914 -1.530 1.00 51.00 148 GLY A C 1
ATOM 1169 O O . GLY A 1 148 ? 4.500 -6.426 -1.352 1.00 51.00 148 GLY A O 1
ATOM 1170 N N . ASP A 1 149 ? 6.448 -7.252 -0.538 1.00 60.44 149 ASP A N 1
ATOM 1171 C CA . ASP A 1 149 ? 6.093 -7.271 0.886 1.00 60.44 149 ASP A CA 1
ATOM 1172 C C . ASP A 1 149 ? 5.446 -5.950 1.338 1.00 60.44 149 ASP A C 1
ATOM 1174 O O . ASP A 1 149 ? 4.566 -5.935 2.195 1.00 60.44 149 ASP A O 1
ATOM 1178 N N . HIS A 1 150 ? 5.830 -4.824 0.731 1.00 67.62 150 HIS A N 1
ATOM 1179 C CA . HIS A 1 150 ? 5.317 -3.494 1.064 1.00 67.62 150 HIS A CA 1
ATOM 1180 C C . HIS A 1 150 ? 4.047 -3.098 0.297 1.00 67.62 150 HIS A C 1
ATOM 1182 O O . HIS A 1 150 ? 3.093 -2.613 0.911 1.00 67.62 150 HIS A O 1
ATOM 1188 N N . GLY A 1 151 ? 3.977 -3.353 -1.013 1.00 71.81 151 GLY A N 1
ATOM 1189 C CA . GLY A 1 151 ? 2.779 -3.074 -1.814 1.00 71.81 151 GLY A CA 1
ATOM 1190 C C . GLY A 1 151 ? 1.561 -3.860 -1.321 1.00 71.81 151 GLY A C 1
ATOM 1191 O O . GLY A 1 151 ? 0.469 -3.306 -1.186 1.00 71.81 151 GLY A O 1
ATOM 1192 N N . MET A 1 152 ? 1.759 -5.126 -0.944 1.00 76.81 152 MET A N 1
ATOM 1193 C CA . MET A 1 152 ? 0.700 -5.937 -0.346 1.00 76.81 152 MET A CA 1
ATOM 1194 C C . MET A 1 152 ? 0.256 -5.397 1.020 1.00 76.81 152 MET A C 1
ATOM 1196 O O . MET A 1 152 ? -0.946 -5.308 1.270 1.00 76.81 152 MET A O 1
ATOM 1200 N N . MET A 1 153 ? 1.189 -4.982 1.887 1.00 81.62 153 MET A N 1
ATOM 1201 C CA . MET A 1 153 ? 0.848 -4.358 3.174 1.00 81.62 153 MET A CA 1
ATOM 1202 C C . MET A 1 153 ? 0.006 -3.088 2.990 1.00 81.62 153 MET A C 1
ATOM 1204 O O . MET A 1 153 ? -0.988 -2.903 3.695 1.00 81.62 153 MET A O 1
ATOM 1208 N N . LEU A 1 154 ? 0.355 -2.239 2.018 1.00 84.62 154 LEU A N 1
ATOM 1209 C CA . LEU A 1 154 ? -0.386 -1.016 1.698 1.00 84.62 154 LEU A CA 1
ATOM 1210 C C . LEU A 1 154 ? -1.779 -1.301 1.119 1.00 84.62 154 LEU A C 1
ATOM 1212 O O . LEU A 1 154 ? -2.744 -0.611 1.458 1.00 84.62 154 LEU A O 1
ATOM 1216 N N . LEU A 1 155 ? -1.914 -2.341 0.294 1.00 86.56 155 LEU A N 1
ATOM 1217 C CA . LEU A 1 155 ? -3.208 -2.752 -0.249 1.00 86.56 155 LEU A CA 1
ATOM 1218 C C . LEU A 1 155 ? -4.126 -3.327 0.844 1.00 86.56 155 LEU A C 1
ATOM 1220 O O . LEU A 1 155 ? -5.304 -2.970 0.919 1.00 86.56 155 LEU A O 1
ATOM 1224 N N . ILE A 1 156 ? -3.581 -4.154 1.744 1.00 87.56 156 ILE A N 1
ATOM 1225 C CA . ILE A 1 156 ? -4.302 -4.669 2.920 1.00 87.56 156 ILE A CA 1
ATOM 1226 C C . ILE A 1 156 ? -4.731 -3.510 3.822 1.00 87.56 156 ILE A C 1
ATOM 1228 O O . ILE A 1 156 ? -5.884 -3.462 4.257 1.00 87.56 156 ILE A O 1
ATOM 1232 N N . PHE A 1 157 ? -3.849 -2.536 4.053 1.00 89.06 157 PHE A N 1
ATOM 1233 C CA . PHE A 1 157 ? -4.188 -1.318 4.783 1.00 89.06 157 PHE A CA 1
ATOM 1234 C C . PHE A 1 157 ? -5.354 -0.573 4.130 1.00 89.06 157 PHE A C 1
ATOM 1236 O O . PHE A 1 157 ? -6.328 -0.256 4.812 1.00 89.06 157 PHE A O 1
ATOM 1243 N N . SER A 1 158 ? -5.316 -0.352 2.813 1.00 90.38 158 SER A N 1
ATOM 1244 C CA . SER A 1 158 ? -6.414 0.295 2.085 1.00 90.38 158 SER A CA 1
ATOM 1245 C C . SER A 1 158 ? -7.747 -0.434 2.273 1.00 90.38 158 SER A C 1
ATOM 1247 O O . SER A 1 158 ? -8.757 0.202 2.596 1.00 90.38 158 SER A O 1
ATOM 1249 N N . ALA A 1 159 ? -7.747 -1.768 2.193 1.00 89.94 159 ALA A N 1
ATOM 1250 C CA . ALA A 1 159 ? -8.938 -2.581 2.427 1.00 89.94 159 ALA A CA 1
ATOM 1251 C C . ALA A 1 159 ? -9.483 -2.434 3.863 1.00 89.94 159 ALA A C 1
ATOM 1253 O O . ALA A 1 159 ? -10.691 -2.257 4.055 1.00 89.94 159 ALA A O 1
ATOM 1254 N N . PHE A 1 160 ? -8.611 -2.447 4.877 1.00 90.38 160 PHE A N 1
ATOM 1255 C CA . PHE A 1 160 ? -9.002 -2.230 6.275 1.00 90.38 160 PHE A CA 1
ATOM 1256 C C . PHE A 1 160 ? -9.556 -0.818 6.504 1.00 90.38 160 PHE A C 1
ATOM 1258 O O . PHE A 1 160 ? -10.613 -0.661 7.123 1.00 90.38 160 PHE A O 1
ATOM 1265 N N . MET A 1 161 ? -8.897 0.208 5.962 1.00 91.44 161 MET A N 1
ATOM 1266 C CA . MET A 1 161 ? -9.357 1.595 6.064 1.00 91.44 161 MET A CA 1
ATOM 1267 C C . MET A 1 161 ? -10.732 1.771 5.421 1.00 91.44 161 MET A C 1
ATOM 1269 O O . MET A 1 161 ? -11.633 2.345 6.035 1.00 91.44 161 MET A O 1
ATOM 1273 N N . TRP A 1 162 ? -10.939 1.195 4.236 1.00 90.94 162 TRP A N 1
ATOM 1274 C CA . TRP A 1 162 ? -12.235 1.212 3.564 1.00 90.94 162 TRP A CA 1
ATOM 1275 C C . TRP A 1 162 ? -13.328 0.528 4.396 1.00 90.94 162 TRP A C 1
ATOM 1277 O O . TRP A 1 162 ? -14.446 1.037 4.512 1.00 90.94 162 TRP A O 1
ATOM 1287 N N . ARG A 1 163 ? -13.011 -0.624 5.000 1.00 90.06 163 ARG A N 1
ATOM 1288 C CA . ARG A 1 163 ? -13.976 -1.461 5.723 1.00 90.06 163 ARG A CA 1
ATOM 1289 C C . ARG A 1 163 ? -14.384 -0.911 7.090 1.00 90.06 163 ARG A C 1
ATOM 1291 O O . ARG A 1 163 ? -15.542 -1.109 7.474 1.00 90.06 163 ARG A O 1
ATOM 1298 N N . TYR A 1 164 ? -13.453 -0.300 7.824 1.00 87.88 164 TYR A N 1
ATOM 1299 C CA . TYR A 1 164 ? -13.648 0.080 9.230 1.00 87.88 164 TYR A CA 1
ATOM 1300 C C . TYR A 1 164 ? -13.700 1.592 9.470 1.00 87.88 164 TYR A C 1
ATOM 1302 O O . TYR A 1 164 ? -14.372 2.021 10.403 1.00 87.88 164 TYR A O 1
ATOM 1310 N N . PHE A 1 165 ? -13.054 2.396 8.621 1.00 86.94 165 PHE A N 1
ATOM 1311 C CA . PHE A 1 165 ? -12.950 3.854 8.781 1.00 86.94 165 PHE A CA 1
ATOM 1312 C C . PHE A 1 165 ? -13.720 4.637 7.703 1.00 86.94 165 PHE A C 1
ATOM 1314 O O . PHE A 1 165 ? -13.837 5.860 7.778 1.00 86.94 165 PHE A O 1
ATOM 1321 N N . GLY A 1 166 ? -14.294 3.936 6.720 1.00 89.38 166 GLY A N 1
ATOM 1322 C CA . GLY A 1 166 ? -15.191 4.487 5.708 1.00 89.38 166 GLY A CA 1
ATOM 1323 C C . GLY A 1 166 ? -14.526 4.761 4.358 1.00 89.38 166 GLY A C 1
ATOM 1324 O O . GLY A 1 166 ? -13.312 4.661 4.185 1.00 89.38 166 GLY A O 1
ATOM 1325 N N . LYS A 1 167 ? -15.353 5.133 3.372 1.00 89.50 167 LYS A N 1
ATOM 1326 C CA . LYS A 1 167 ? -14.943 5.264 1.961 1.00 89.50 167 LYS A CA 1
ATOM 1327 C C . LYS A 1 167 ? -13.861 6.324 1.737 1.00 89.50 167 LYS A C 1
ATOM 1329 O O . LYS A 1 167 ? -12.954 6.101 0.949 1.00 89.50 167 LYS A O 1
ATOM 1334 N N . VAL A 1 168 ? -13.932 7.456 2.444 1.00 89.44 168 VAL A N 1
ATOM 1335 C CA . VAL A 1 168 ? -12.935 8.538 2.323 1.00 89.44 168 VAL A CA 1
ATOM 1336 C C . VAL A 1 168 ? -11.573 8.074 2.833 1.00 89.44 168 VAL A C 1
ATOM 1338 O O . VAL A 1 168 ? -10.565 8.268 2.163 1.00 89.44 168 VAL A O 1
ATOM 1341 N N . ALA A 1 169 ? -11.544 7.399 3.984 1.00 88.81 169 ALA A N 1
ATOM 1342 C CA . ALA A 1 169 ? -10.314 6.868 4.559 1.00 88.81 169 ALA A CA 1
ATOM 1343 C C . ALA A 1 169 ? -9.695 5.785 3.665 1.00 88.81 169 ALA A C 1
ATOM 1345 O O . ALA A 1 169 ? -8.487 5.781 3.443 1.00 88.81 169 ALA A O 1
ATOM 1346 N N . GLY A 1 170 ? -10.533 4.904 3.111 1.00 89.75 170 GLY A N 1
ATOM 1347 C CA . GLY A 1 170 ? -10.106 3.901 2.142 1.00 89.75 170 GLY A CA 1
ATOM 1348 C C . GLY A 1 170 ? -9.570 4.509 0.843 1.00 89.75 170 GLY A C 1
ATOM 1349 O O . GLY A 1 170 ? -8.553 4.042 0.343 1.00 89.75 170 GLY A O 1
ATOM 1350 N N . LEU A 1 171 ? -10.187 5.580 0.328 1.00 92.00 171 LEU A N 1
ATOM 1351 C CA . LEU A 1 171 ? -9.696 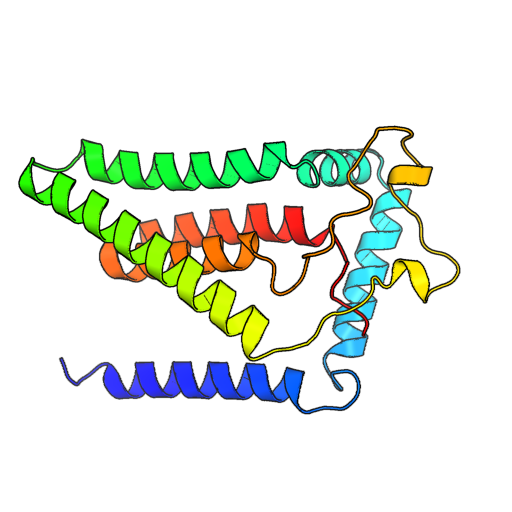6.288 -0.859 1.00 92.00 171 LEU A CA 1
ATOM 1352 C C . LEU A 1 171 ? -8.343 6.963 -0.600 1.00 92.00 171 LEU A C 1
ATOM 1354 O O . LEU A 1 171 ? -7.440 6.833 -1.417 1.00 92.00 171 LEU A O 1
ATOM 1358 N N . ILE A 1 172 ? -8.171 7.626 0.548 1.00 89.44 172 ILE A N 1
ATOM 1359 C CA . ILE A 1 172 ? -6.876 8.201 0.948 1.00 89.44 172 ILE A CA 1
ATOM 1360 C C . ILE A 1 172 ? -5.821 7.095 1.046 1.00 89.44 172 ILE A C 1
ATOM 1362 O O . ILE A 1 172 ? -4.728 7.235 0.508 1.00 89.44 172 ILE A O 1
ATOM 1366 N N . ALA A 1 173 ? -6.155 5.969 1.676 1.00 89.25 173 ALA A N 1
ATOM 1367 C CA . ALA A 1 173 ? -5.259 4.824 1.774 1.00 89.25 173 ALA A CA 1
ATOM 1368 C C . ALA A 1 173 ? -4.940 4.193 0.406 1.00 89.25 173 ALA A C 1
ATOM 1370 O O . ALA A 1 173 ? -3.824 3.728 0.200 1.00 89.25 173 ALA A O 1
ATOM 1371 N N . LEU A 1 174 ? -5.884 4.212 -0.541 1.00 89.00 174 LEU A N 1
ATOM 1372 C CA . LEU A 1 174 ? -5.654 3.771 -1.917 1.00 89.00 174 LEU A CA 1
ATOM 1373 C C . LEU A 1 174 ? -4.716 4.726 -2.664 1.00 89.00 174 LEU A C 1
ATOM 1375 O O . LEU A 1 174 ? -3.843 4.269 -3.388 1.00 89.00 174 LEU A O 1
ATOM 1379 N N . ILE A 1 175 ? -4.850 6.040 -2.461 1.00 87.94 175 ILE A N 1
ATOM 1380 C CA . ILE A 1 175 ? -3.918 7.030 -3.018 1.00 87.94 175 ILE A CA 1
ATOM 1381 C C . ILE A 1 175 ? -2.513 6.803 -2.453 1.00 87.94 175 ILE A C 1
ATOM 1383 O O . ILE A 1 175 ? -1.559 6.766 -3.223 1.00 87.94 175 ILE A O 1
ATOM 1387 N N . ILE A 1 176 ? -2.385 6.586 -1.137 1.00 84.88 176 ILE A N 1
ATOM 1388 C CA . ILE A 1 176 ? -1.111 6.204 -0.508 1.00 84.88 176 ILE A CA 1
ATOM 1389 C C . ILE A 1 176 ? -0.568 4.938 -1.190 1.00 84.88 176 ILE A C 1
ATOM 1391 O O . ILE A 1 176 ? 0.564 4.945 -1.659 1.00 84.88 176 ILE A O 1
ATOM 1395 N N . PHE A 1 177 ? -1.375 3.883 -1.336 1.00 83.88 177 PHE A N 1
ATOM 1396 C CA . PHE A 1 177 ? -0.959 2.678 -2.058 1.00 83.88 177 PHE A CA 1
ATOM 1397 C C . PHE A 1 177 ? -0.448 2.992 -3.470 1.00 83.88 177 PHE A C 1
ATOM 1399 O O . PHE A 1 177 ? 0.662 2.599 -3.792 1.00 83.88 177 PHE A O 1
ATOM 1406 N N . VAL A 1 178 ? -1.192 3.733 -4.294 1.00 80.62 178 VAL A N 1
ATOM 1407 C CA . VAL A 1 178 ? -0.792 4.045 -5.677 1.00 80.62 178 VAL A CA 1
ATOM 1408 C C . VAL A 1 178 ? 0.519 4.835 -5.717 1.00 80.62 178 VAL A C 1
ATOM 1410 O O . VAL A 1 178 ? 1.424 4.473 -6.464 1.00 80.62 178 VAL A O 1
ATOM 1413 N N . VAL A 1 179 ? 0.657 5.872 -4.886 1.00 76.69 179 VAL A N 1
ATOM 1414 C CA . VAL A 1 179 ? 1.860 6.720 -4.842 1.00 76.69 179 VAL A CA 1
ATOM 1415 C C . VAL A 1 179 ? 3.098 5.916 -4.439 1.00 76.69 179 VAL A C 1
ATOM 1417 O O . VAL A 1 179 ? 4.141 6.031 -5.079 1.00 76.69 179 VAL A O 1
ATOM 1420 N N . PHE A 1 180 ? 2.988 5.078 -3.407 1.00 72.19 180 PHE A N 1
ATOM 1421 C CA . PHE A 1 180 ? 4.125 4.318 -2.884 1.00 72.19 180 PHE A CA 1
ATOM 1422 C C . PHE A 1 180 ? 4.390 3.018 -3.664 1.00 72.19 180 PHE A C 1
ATOM 1424 O O . PHE A 1 180 ? 5.542 2.608 -3.788 1.00 72.19 180 PHE A O 1
ATOM 1431 N N . CYS A 1 181 ? 3.366 2.403 -4.261 1.00 66.81 181 CYS A N 1
ATOM 1432 C CA . CYS A 1 181 ? 3.510 1.195 -5.073 1.00 66.81 181 CYS A CA 1
ATOM 1433 C C . CYS A 1 181 ? 4.109 1.500 -6.450 1.00 66.81 181 CYS A C 1
ATOM 1435 O O . CYS A 1 181 ? 4.967 0.748 -6.887 1.00 66.81 181 CYS A O 1
ATOM 1437 N N . ILE A 1 182 ? 3.729 2.605 -7.109 1.00 55.34 182 ILE A N 1
ATOM 1438 C CA . ILE A 1 182 ? 4.354 3.030 -8.383 1.00 55.34 182 ILE A CA 1
ATOM 1439 C C . ILE 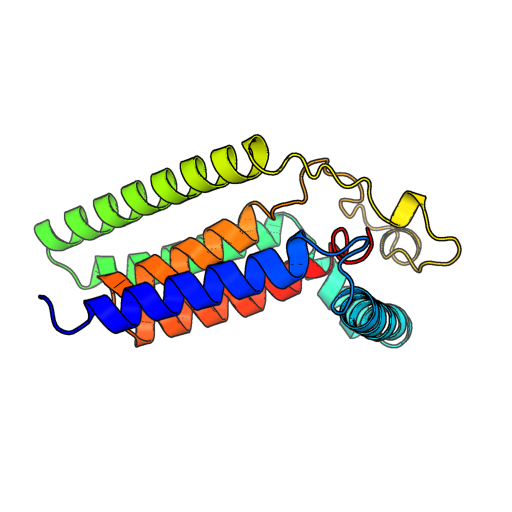A 1 182 ? 5.820 3.438 -8.160 1.00 55.34 182 ILE A C 1
ATOM 1441 O O . ILE A 1 182 ? 6.692 3.221 -8.996 1.00 55.34 182 ILE A O 1
ATOM 1445 N N . SER A 1 183 ? 6.101 4.008 -6.991 1.00 47.22 183 SER A N 1
ATOM 1446 C CA . SER A 1 183 ? 7.444 4.355 -6.530 1.00 47.22 183 SER A CA 1
ATOM 1447 C C . SER A 1 183 ? 8.334 3.116 -6.335 1.00 47.22 183 SER A C 1
ATOM 1449 O O . SER A 1 183 ? 9.489 3.119 -6.753 1.00 47.22 183 SER A O 1
ATOM 1451 N N . GLN A 1 184 ? 7.798 2.051 -5.730 1.00 46.88 184 GLN A N 1
ATOM 1452 C CA . GLN A 1 184 ? 8.507 0.781 -5.516 1.00 46.88 184 GLN A CA 1
ATOM 1453 C C . GLN A 1 184 ? 8.478 -0.156 -6.730 1.00 46.88 184 GLN A C 1
ATOM 1455 O O . GLN A 1 184 ? 9.356 -1.003 -6.846 1.00 46.88 184 GLN A O 1
ATOM 1460 N N . SER A 1 185 ? 7.532 -0.008 -7.663 1.00 39.81 185 SER A N 1
ATOM 1461 C CA . SER A 1 185 ? 7.492 -0.803 -8.900 1.00 39.81 185 SER A CA 1
ATOM 1462 C C . SER A 1 185 ? 8.593 -0.426 -9.893 1.00 39.81 185 SER A C 1
ATOM 1464 O O . SER A 1 185 ? 8.766 -1.109 -10.898 1.00 39.81 185 SER A O 1
ATOM 1466 N N . ASN A 1 186 ? 9.357 0.636 -9.614 1.00 38.25 186 ASN A N 1
ATOM 1467 C CA . ASN A 1 186 ? 10.620 0.905 -10.299 1.00 38.25 186 ASN A CA 1
ATOM 1468 C C . ASN A 1 186 ? 11.769 0.011 -9.804 1.00 38.25 186 ASN A C 1
ATOM 1470 O O . ASN A 1 186 ? 12.840 0.007 -10.409 1.00 38.25 186 ASN A O 1
ATOM 1474 N N . ASP A 1 187 ? 11.537 -0.812 -8.778 1.00 38.41 187 ASP A N 1
ATOM 1475 C CA . ASP A 1 187 ? 12.154 -2.131 -8.691 1.00 38.41 187 ASP A CA 1
ATOM 1476 C C . ASP A 1 187 ? 11.417 -3.017 -9.716 1.00 38.41 187 ASP A C 1
ATOM 1478 O O . ASP A 1 187 ? 10.541 -3.813 -9.380 1.00 38.41 187 ASP A O 1
ATOM 1482 N N . TRP A 1 188 ? 11.723 -2.824 -11.006 1.00 39.00 188 TRP A N 1
ATOM 1483 C CA . TRP A 1 188 ? 11.070 -3.441 -12.181 1.00 39.00 188 TRP A CA 1
ATOM 1484 C C . TRP A 1 188 ? 11.269 -4.969 -12.278 1.00 39.00 188 TRP A C 1
ATOM 1486 O O . TRP A 1 188 ? 11.112 -5.585 -13.329 1.00 39.00 188 TRP A O 1
ATOM 1496 N N . ARG A 1 189 ? 11.571 -5.610 -11.148 1.00 38.31 189 ARG A N 1
ATOM 1497 C CA . ARG A 1 189 ? 11.853 -7.028 -10.913 1.00 38.31 189 ARG A CA 1
ATOM 1498 C C . ARG A 1 189 ? 10.712 -7.996 -11.272 1.00 38.31 189 ARG A C 1
ATOM 1500 O O . ARG A 1 189 ? 10.811 -9.164 -10.909 1.00 38.31 189 ARG A O 1
ATOM 1507 N N . THR A 1 190 ? 9.615 -7.569 -11.905 1.00 32.25 190 THR A N 1
ATOM 1508 C CA . THR A 1 190 ? 8.371 -8.369 -11.914 1.00 32.25 190 THR A CA 1
ATOM 1509 C C . THR A 1 190 ? 7.558 -8.404 -13.210 1.00 32.25 190 THR A C 1
ATOM 1511 O O . THR A 1 190 ? 6.495 -9.014 -13.188 1.00 32.25 190 THR A O 1
ATOM 1514 N N . LEU A 1 191 ? 8.037 -7.863 -14.340 1.00 30.06 191 LEU A N 1
ATOM 1515 C CA . LEU A 1 191 ? 7.249 -7.873 -15.591 1.00 30.06 191 LEU A CA 1
ATOM 1516 C C . LEU A 1 191 ? 7.725 -8.794 -16.725 1.00 30.06 191 LEU A C 1
ATOM 1518 O O . LEU A 1 191 ? 7.026 -8.921 -17.720 1.00 30.06 191 LEU A O 1
ATOM 1522 N N . VAL A 1 192 ? 8.833 -9.519 -16.581 1.00 29.81 192 VAL A N 1
ATOM 1523 C CA . VAL A 1 192 ? 9.200 -10.615 -17.502 1.00 29.81 192 VAL A CA 1
ATOM 1524 C C . VAL A 1 192 ? 10.066 -11.586 -16.693 1.00 29.81 192 VAL A C 1
ATOM 1526 O O . VAL A 1 192 ? 11.199 -11.249 -16.371 1.00 29.81 192 VAL A O 1
ATOM 1529 N N . TYR A 1 193 ? 9.525 -12.610 -16.036 1.00 31.23 193 TYR A N 1
ATOM 1530 C CA . TYR A 1 193 ? 9.261 -13.973 -16.519 1.00 31.23 193 TYR A CA 1
ATOM 1531 C C . TYR A 1 193 ? 8.384 -14.684 -15.504 1.00 31.23 193 TYR A C 1
ATOM 1533 O O . TYR A 1 193 ? 8.752 -14.599 -14.308 1.00 31.23 193 TYR A O 1
#

Sequence (193 aa):
MIKNLPQIVLLNIVGLALFLSWYIPVNHGFWLPIDADIFYFFNQKLVESKAFLWLVALTNNRAFDGCSLLAMGMLMLGFWLKENAPGRRRIVIMGLVMLLTAVVLNQLGQALIPVKRASPTLTFTDINRVSELLSVPTKDASRDSFPGDHGMMLLIFSAFMWRYFGKVAGLIALIIFVVFCISQSNDWRTLVY

Organism: Escherichia coli (NCBI:txid562)

Foldseek 3Di:
DCPCVVVVVVVVVVVVVVVCCQPVDDFSPPQQVVLVVVVVVLQVVCVVDPVSLVLLQVLLDPVVLVVLVVLLVVLLVVQLVVDDPVSNVVSVVLVVVLVVVLVVVVVCQCVVPVCQQDFCVVPDDDGDDSCVVDVDPGPPDDRDPPPNSSLSSLLSSLVSCCVPVHDVSSVSSVVSSVVSVVSNCSSVRPNGD

pLDDT: mean 70.18, std 18.55, range [29.81, 93.31]

Radius of gyration: 19.21 Å; chains: 1; bounding box: 56×36×50 Å

Secondary structure (DSSP, 8-state):
--TTHHHHHHHHHHHHHHHHHHHSSGGGTTHHHHHHHHHHHHHHHHHH-HHHHHHHHHHTSHHHHHHHHHHHHHHHHHHHHTS-HHHHHHHHHHHHHHHHHHHHHHHHHHHH----PPPGGGT-SS---HHHHS-S------S--SS-HHHHHHHHHHHHIIIII-HHHHHHHHHHHHHHHHHHTTS-TTS--

InterPro domains:
  IPR000326 Phosphatidic acid phosphatase type 2/haloperoxidase [SM00014] (94-181)
  IPR036938 Phosphatidic acid phosphatase type 2/haloperoxidase superfamily [SSF48317] (2-179)